Protein AF-A0A9W7GQI9-F1 (afdb_monomer_lite)

Structure (mmCIF, N/CA/C/O backbone):
data_AF-A0A9W7GQI9-F1
#
_entry.id   AF-A0A9W7GQI9-F1
#
loop_
_atom_site.group_PDB
_atom_site.id
_atom_site.type_symbol
_atom_site.label_atom_id
_atom_site.label_alt_id
_atom_site.label_comp_id
_atom_site.label_asym_id
_atom_site.label_entity_id
_atom_site.label_seq_id
_atom_site.pdbx_PDB_ins_code
_atom_site.Cartn_x
_atom_site.Cartn_y
_atom_site.Cartn_z
_atom_site.occupancy
_atom_site.B_iso_or_equiv
_atom_site.auth_seq_id
_atom_site.auth_comp_id
_atom_site.auth_asym_id
_atom_site.auth_atom_id
_atom_site.pdbx_PDB_model_num
ATOM 1 N N . MET A 1 1 ? -9.499 24.285 4.291 1.00 32.97 1 MET A N 1
ATOM 2 C CA . MET A 1 1 ? -10.142 22.958 4.365 1.00 32.97 1 MET A CA 1
ATOM 3 C C . MET A 1 1 ? -10.284 22.451 2.938 1.00 32.97 1 MET A C 1
ATOM 5 O O . MET A 1 1 ? -11.114 22.975 2.210 1.00 32.97 1 MET A O 1
ATOM 9 N N . VAL A 1 2 ? -9.396 21.559 2.490 1.00 33.16 2 VAL A N 1
ATOM 10 C CA . VAL A 1 2 ? -9.458 20.990 1.132 1.00 33.16 2 VAL A CA 1
ATOM 11 C C . VAL A 1 2 ? -10.423 19.816 1.202 1.00 33.16 2 VAL A C 1
ATOM 13 O O . VAL A 1 2 ? -10.063 18.738 1.660 1.00 33.16 2 VAL A O 1
ATOM 16 N N . ILE A 1 3 ? -11.686 20.061 0.867 1.00 40.34 3 ILE A N 1
ATOM 17 C CA . ILE A 1 3 ? -12.690 19.002 0.828 1.00 40.34 3 ILE A CA 1
ATOM 18 C C . ILE A 1 3 ? -12.499 18.256 -0.499 1.00 40.34 3 ILE A C 1
ATOM 20 O O . ILE A 1 3 ? -12.426 18.874 -1.560 1.00 40.34 3 ILE A O 1
ATOM 24 N N . ASN A 1 4 ? -12.340 16.935 -0.424 1.00 52.12 4 ASN A N 1
ATOM 25 C CA . ASN A 1 4 ? -12.075 16.059 -1.564 1.00 52.12 4 ASN A CA 1
ATOM 26 C C . ASN A 1 4 ? -13.201 16.202 -2.608 1.00 52.12 4 ASN A C 1
ATOM 28 O O . ASN A 1 4 ? -14.360 15.993 -2.274 1.00 52.12 4 ASN A O 1
ATOM 32 N N . VAL A 1 5 ? -12.878 16.552 -3.860 1.00 54.47 5 VAL A N 1
ATOM 33 C CA . VAL A 1 5 ? -13.860 16.757 -4.948 1.00 54.47 5 VAL A CA 1
ATOM 34 C C . VAL A 1 5 ? -14.688 15.491 -5.216 1.00 54.47 5 VAL A C 1
ATOM 36 O O . VAL A 1 5 ? -15.871 15.590 -5.533 1.00 54.47 5 VAL A O 1
ATOM 39 N N . CYS A 1 6 ? -14.106 14.303 -5.013 1.00 57.47 6 CYS A N 1
ATOM 40 C CA . CYS A 1 6 ? -14.807 13.021 -5.120 1.00 57.47 6 CYS A CA 1
ATOM 41 C C . CYS A 1 6 ? -15.795 12.835 -3.938 1.00 57.47 6 CYS A C 1
ATOM 43 O O . CYS A 1 6 ? -16.922 12.398 -4.154 1.00 57.47 6 CYS A O 1
ATOM 45 N N . VAL A 1 7 ? -15.441 13.276 -2.720 1.00 54.53 7 VAL A N 1
ATOM 46 C CA . VAL A 1 7 ? -16.321 13.242 -1.526 1.00 54.53 7 VAL A CA 1
ATOM 47 C C . VAL A 1 7 ? -17.398 14.333 -1.566 1.00 54.53 7 VAL A C 1
ATOM 49 O O . VAL A 1 7 ? -18.545 14.054 -1.239 1.00 54.53 7 VAL A O 1
ATOM 52 N N . LEU A 1 8 ? -17.068 15.553 -2.004 1.00 52.38 8 LEU A N 1
ATOM 53 C CA . LEU A 1 8 ? -18.034 16.640 -2.199 1.00 52.38 8 LEU A CA 1
ATOM 54 C C . LEU A 1 8 ? -19.098 16.243 -3.216 1.00 52.38 8 LEU A C 1
ATOM 56 O O . LEU A 1 8 ? -20.276 16.347 -2.917 1.00 52.38 8 LEU A O 1
ATOM 60 N N . ARG A 1 9 ? -18.702 15.692 -4.371 1.00 50.94 9 ARG A N 1
ATOM 61 C CA . ARG A 1 9 ? -19.662 15.222 -5.380 1.00 50.94 9 ARG A CA 1
ATOM 62 C C . ARG A 1 9 ? -20.510 14.045 -4.892 1.00 50.94 9 ARG A C 1
ATOM 64 O O . ARG A 1 9 ? -21.675 13.954 -5.262 1.00 50.94 9 ARG A O 1
ATOM 71 N N . GLN A 1 10 ? -19.959 13.156 -4.062 1.00 50.22 10 GLN A N 1
ATOM 72 C CA . GLN A 1 10 ? -20.734 12.075 -3.440 1.00 50.22 10 GLN A CA 1
ATOM 73 C C . GLN A 1 10 ? -21.753 12.603 -2.420 1.00 50.22 10 GLN A C 1
ATOM 75 O O . GLN A 1 10 ? -22.885 12.127 -2.403 1.00 50.22 10 GLN A O 1
ATOM 80 N N . LEU A 1 11 ? -21.383 13.603 -1.615 1.00 50.28 11 LEU A N 1
ATOM 81 C CA . LEU A 1 11 ? -22.290 14.256 -0.666 1.00 50.28 11 LEU A CA 1
ATOM 82 C C . LEU A 1 11 ? -23.352 15.108 -1.377 1.00 50.28 11 LEU A C 1
ATOM 84 O O . LEU A 1 11 ? -24.515 15.047 -0.994 1.00 50.28 11 LEU A O 1
ATOM 88 N N . ASP A 1 12 ? -22.991 15.832 -2.437 1.00 47.72 12 ASP A N 1
ATOM 89 C CA . ASP A 1 12 ? -23.928 16.627 -3.240 1.00 47.72 12 ASP A CA 1
ATOM 90 C C . ASP A 1 12 ? -24.952 15.733 -3.957 1.00 47.72 12 ASP A C 1
ATOM 92 O O . ASP A 1 12 ? -26.141 16.045 -3.972 1.00 47.72 12 ASP A O 1
ATOM 96 N N . ASN A 1 13 ? -24.524 14.579 -4.486 1.00 47.97 13 ASN A N 1
ATOM 97 C CA . ASN A 1 13 ? -25.434 13.589 -5.068 1.00 47.97 13 ASN A CA 1
ATOM 98 C C . ASN A 1 13 ? -26.362 12.965 -4.010 1.00 47.97 13 ASN A C 1
ATOM 100 O O . ASN A 1 13 ? -27.546 12.797 -4.277 1.00 47.97 13 ASN A O 1
ATOM 104 N N . ALA A 1 14 ? -25.856 12.662 -2.809 1.00 49.47 14 ALA A N 1
ATOM 105 C CA . ALA A 1 14 ? -26.662 12.099 -1.721 1.00 49.47 14 ALA A CA 1
ATOM 106 C C . ALA A 1 14 ? -27.672 13.106 -1.134 1.00 49.47 14 ALA A C 1
ATOM 108 O O . ALA A 1 14 ? -28.746 12.713 -0.688 1.00 49.47 14 ALA A O 1
ATOM 109 N N . LEU A 1 15 ? -27.352 14.405 -1.144 1.00 49.88 15 LEU A N 1
ATOM 110 C CA . LEU A 1 15 ? -28.247 15.476 -0.686 1.00 49.88 15 LEU A CA 1
ATOM 111 C C . LEU A 1 15 ? -29.278 15.895 -1.750 1.00 49.88 15 LEU A C 1
ATOM 113 O O . LEU A 1 15 ? -30.326 16.437 -1.402 1.00 49.88 15 LEU A O 1
ATOM 117 N N . ALA A 1 16 ? -29.014 15.634 -3.033 1.00 49.38 16 ALA A N 1
ATOM 118 C CA . ALA A 1 16 ? -29.940 15.915 -4.132 1.00 49.38 16 ALA A CA 1
ATOM 119 C C . ALA A 1 16 ? -31.057 14.860 -4.294 1.00 49.38 16 ALA A C 1
ATOM 121 O O . ALA A 1 16 ? -32.036 15.115 -4.996 1.00 49.38 16 ALA A O 1
ATOM 122 N N . GLU A 1 17 ? -30.950 13.696 -3.643 1.00 49.84 17 GLU A N 1
ATOM 123 C CA . GLU A 1 17 ? -31.936 12.606 -3.751 1.00 49.84 17 GLU A CA 1
ATOM 124 C C . GLU A 1 17 ? -33.221 12.816 -2.925 1.00 49.84 17 GLU A C 1
ATOM 126 O O . GLU A 1 17 ? -34.171 12.055 -3.092 1.00 49.84 17 GLU A O 1
ATOM 131 N N . ASP A 1 18 ? -33.318 13.875 -2.111 1.00 48.88 18 ASP A N 1
ATOM 132 C CA . ASP A 1 18 ? -34.503 14.129 -1.269 1.00 48.88 18 ASP A CA 1
ATOM 133 C C . ASP A 1 18 ? -35.517 15.118 -1.894 1.00 48.88 18 ASP A C 1
ATOM 135 O O . ASP A 1 18 ? -36.579 15.386 -1.334 1.00 48.88 18 ASP A O 1
ATOM 139 N N . THR A 1 19 ? -35.229 15.683 -3.078 1.00 54.50 19 THR A N 1
ATOM 140 C CA . THR A 1 19 ? -36.111 16.674 -3.737 1.00 54.50 19 THR A CA 1
ATOM 141 C C . THR A 1 19 ? -36.104 16.615 -5.275 1.00 54.50 19 THR A C 1
ATOM 143 O O . THR A 1 19 ? -35.900 17.633 -5.928 1.00 54.50 19 THR A O 1
ATOM 146 N N . ALA A 1 20 ? -36.393 15.470 -5.912 1.00 44.66 20 ALA A N 1
ATOM 147 C CA . ALA A 1 20 ? -36.801 15.487 -7.330 1.00 44.66 20 ALA A CA 1
ATOM 148 C C . ALA A 1 20 ? -37.555 14.237 -7.821 1.00 44.66 20 ALA A C 1
ATOM 150 O O . ALA A 1 20 ? -37.227 13.099 -7.506 1.00 44.66 20 ALA A O 1
ATOM 151 N N . GLN A 1 21 ? -38.558 14.506 -8.660 1.00 44.09 21 GLN A N 1
ATOM 152 C CA . GLN A 1 21 ? -39.372 13.588 -9.465 1.00 44.09 21 GLN A CA 1
ATOM 153 C C . GLN A 1 21 ? -38.558 12.659 -10.400 1.00 44.09 21 GLN A C 1
ATOM 155 O O . GLN A 1 21 ? -37.409 12.959 -10.726 1.00 44.09 21 GLN A O 1
ATOM 160 N N . PRO A 1 22 ? -39.150 11.542 -10.881 1.00 51.53 22 PRO A N 1
ATOM 161 C CA . PRO A 1 22 ? -38.437 10.531 -11.655 1.00 51.53 22 PRO A CA 1
ATOM 162 C C . PRO A 1 22 ? -38.140 11.008 -13.085 1.00 51.53 22 PRO A C 1
ATOM 164 O O . PRO A 1 22 ? -38.894 11.790 -13.655 1.00 51.53 22 PRO A O 1
ATOM 167 N N . ASN A 1 23 ? -37.100 10.420 -13.684 1.00 51.66 23 ASN A N 1
ATOM 168 C CA . ASN A 1 23 ? -36.684 10.526 -15.092 1.00 51.66 23 ASN A CA 1
ATOM 169 C C . ASN A 1 23 ? -35.774 11.694 -15.503 1.00 51.66 23 ASN A C 1
ATOM 171 O O . ASN A 1 23 ? -36.048 12.389 -16.471 1.00 51.66 23 ASN A O 1
ATOM 175 N N . THR A 1 24 ? -34.594 11.778 -14.889 1.00 49.97 24 THR A N 1
ATOM 176 C CA . THR A 1 24 ? -33.324 11.757 -15.649 1.00 49.97 24 THR A CA 1
ATOM 177 C C . THR A 1 24 ? -32.186 11.488 -14.674 1.00 49.97 24 THR A C 1
ATOM 179 O O . THR A 1 24 ? -31.794 12.378 -13.930 1.00 49.97 24 THR A O 1
ATOM 182 N N . GLN A 1 25 ? -31.672 10.254 -14.636 1.00 41.09 25 GLN A N 1
ATOM 183 C CA . GLN A 1 25 ? -30.504 9.934 -13.812 1.00 41.09 25 GLN A CA 1
ATOM 184 C C . GLN A 1 25 ? -29.298 10.766 -14.280 1.00 41.09 25 GLN A C 1
ATOM 186 O O . GLN A 1 25 ? -28.898 10.628 -15.444 1.00 41.09 25 GLN A O 1
ATOM 191 N N . PRO A 1 26 ? -28.672 11.582 -13.413 1.00 43.22 26 PRO A N 1
ATOM 192 C CA . PRO A 1 26 ? -27.368 12.140 -13.714 1.00 43.22 26 PRO A CA 1
ATOM 193 C C . PRO A 1 26 ? -26.364 10.983 -13.743 1.00 43.22 26 PRO A C 1
ATOM 195 O O . PRO A 1 26 ? -25.989 10.421 -12.718 1.00 43.22 26 PRO A O 1
ATOM 198 N N . LYS A 1 27 ? -25.929 10.592 -14.945 1.00 42.81 27 LYS A N 1
ATOM 199 C CA . LYS A 1 27 ? -24.767 9.717 -15.134 1.00 42.81 27 LYS A CA 1
ATOM 200 C C . LYS A 1 27 ? -23.512 10.485 -14.713 1.00 42.81 27 LYS A C 1
ATOM 202 O O . LYS A 1 27 ? -22.769 10.976 -15.558 1.00 42.81 27 LYS A O 1
ATOM 207 N N . THR A 1 28 ? -23.232 10.563 -13.418 1.00 45.97 28 THR A N 1
ATOM 208 C CA . THR A 1 28 ? -21.868 10.817 -12.949 1.00 45.97 28 THR A CA 1
ATOM 209 C C . THR A 1 28 ? -21.081 9.526 -13.152 1.00 45.97 28 THR A C 1
ATOM 211 O O . THR A 1 28 ? -20.889 8.738 -12.227 1.00 45.97 28 THR A O 1
ATOM 214 N N . SER A 1 29 ? -20.694 9.240 -14.399 1.00 54.22 29 SER A N 1
ATOM 215 C CA . SER A 1 29 ? -19.781 8.138 -14.685 1.00 54.22 29 SER A CA 1
ATOM 216 C C . SER A 1 29 ? -18.425 8.509 -14.097 1.00 54.22 29 SER A C 1
ATOM 218 O O . SER A 1 29 ? -17.623 9.166 -14.760 1.00 54.22 29 SER A O 1
ATOM 220 N N . HIS A 1 30 ? -18.180 8.140 -12.840 1.00 63.06 30 HIS A N 1
ATOM 221 C CA . HIS A 1 30 ? -16.825 8.142 -12.305 1.00 63.06 30 HIS A CA 1
ATOM 222 C C . HIS A 1 30 ? -15.962 7.360 -13.296 1.00 63.06 30 HIS A C 1
ATOM 224 O O . HIS A 1 30 ? -16.286 6.212 -13.621 1.00 63.06 30 HIS A O 1
ATOM 230 N N . SER A 1 31 ? -14.941 8.010 -13.858 1.00 73.62 31 SER A N 1
ATOM 231 C CA . SER A 1 31 ? -14.080 7.364 -14.840 1.00 73.62 31 SER A CA 1
ATOM 232 C C . SER A 1 31 ? -13.476 6.109 -14.211 1.00 73.62 31 SER A C 1
ATOM 234 O O . SER A 1 31 ? -13.066 6.094 -13.049 1.00 73.62 31 SER A O 1
ATOM 236 N N . SER A 1 32 ? -13.481 5.013 -14.965 1.00 91.31 32 SER A N 1
ATOM 237 C CA . SER A 1 32 ? -12.763 3.803 -14.576 1.00 91.31 32 SER A CA 1
ATOM 238 C C . SER A 1 32 ? -11.270 4.123 -14.464 1.00 91.31 32 SER A C 1
ATOM 240 O O . SER A 1 32 ? -10.723 4.717 -15.389 1.00 91.31 32 SER A O 1
ATOM 242 N N . PHE A 1 33 ? -10.606 3.711 -13.389 1.00 95.81 33 PHE A N 1
ATOM 243 C CA . PHE A 1 33 ? -9.145 3.744 -13.313 1.00 95.81 33 PHE A CA 1
ATOM 244 C C . PHE A 1 33 ? -8.544 2.554 -14.075 1.00 95.81 33 PHE A C 1
ATOM 246 O O . PHE A 1 33 ? -9.108 1.460 -14.019 1.00 95.81 33 PHE A O 1
ATOM 253 N N . HIS A 1 34 ? -7.423 2.760 -14.770 1.00 96.38 34 HIS A N 1
ATOM 254 C CA . HIS A 1 34 ? -6.671 1.695 -15.433 1.00 96.38 34 HIS A CA 1
ATOM 255 C C . HIS A 1 34 ? -5.178 2.036 -15.562 1.00 96.38 34 HIS A C 1
ATOM 257 O O . HIS A 1 34 ? -4.820 3.145 -15.955 1.00 96.38 34 HIS A O 1
ATOM 263 N N . SER A 1 35 ? -4.312 1.059 -15.310 1.00 94.69 35 SER A N 1
ATOM 264 C CA . SER A 1 35 ? -2.889 1.080 -15.631 1.00 94.69 35 SER A CA 1
ATOM 265 C C . SER A 1 35 ? -2.599 0.101 -16.767 1.00 94.69 35 SER A C 1
ATOM 267 O O . SER A 1 35 ? -2.874 -1.093 -16.665 1.00 94.69 35 SER A O 1
ATOM 269 N N . SER A 1 36 ? -1.927 0.558 -17.823 1.00 93.00 36 SER A N 1
ATOM 270 C CA . SER A 1 36 ? -1.395 -0.342 -18.862 1.00 93.00 36 SER A CA 1
ATOM 271 C C . SER A 1 36 ? -0.319 -1.305 -18.339 1.00 93.00 36 SER A C 1
ATOM 273 O O . SER A 1 36 ? -0.032 -2.317 -18.977 1.00 93.00 36 SER A O 1
ATOM 275 N N . GLY A 1 37 ? 0.242 -1.049 -17.150 1.00 87.19 37 GLY A N 1
ATOM 276 C CA . GLY A 1 37 ? 1.109 -1.992 -16.443 1.00 87.19 37 GLY A CA 1
ATOM 277 C C . GLY A 1 37 ? 0.356 -3.215 -15.909 1.00 87.19 37 GLY A C 1
ATOM 278 O O . GLY A 1 37 ? 0.957 -4.267 -15.704 1.00 87.19 37 GLY A O 1
ATOM 279 N N . TYR A 1 38 ? -0.967 -3.127 -15.730 1.00 86.44 38 TYR A N 1
ATOM 280 C CA . TYR A 1 38 ? -1.798 -4.204 -15.183 1.00 86.44 38 TYR A CA 1
ATOM 281 C C . TYR A 1 38 ? -1.756 -5.478 -16.027 1.00 86.44 38 TYR A C 1
ATOM 283 O O . TYR A 1 38 ? -1.825 -6.576 -15.478 1.00 86.44 38 TYR A O 1
ATOM 291 N N . THR A 1 39 ? -1.619 -5.344 -17.349 1.00 81.69 39 THR A N 1
ATOM 292 C CA . THR A 1 39 ? -1.514 -6.469 -18.291 1.00 81.69 39 THR A CA 1
ATOM 293 C C . THR A 1 39 ? -0.093 -7.006 -18.444 1.00 81.69 39 THR A C 1
ATOM 295 O O . THR A 1 39 ? 0.090 -8.063 -19.038 1.00 81.69 39 THR A O 1
ATOM 298 N N . LEU A 1 40 ? 0.912 -6.296 -17.925 1.00 75.50 40 LEU A N 1
ATOM 299 C CA . LEU A 1 40 ? 2.336 -6.627 -18.064 1.00 75.50 40 LEU A CA 1
ATOM 300 C C . LEU A 1 40 ? 2.881 -7.416 -16.869 1.00 75.50 40 LEU A C 1
ATOM 302 O O . LEU A 1 40 ? 4.085 -7.442 -16.636 1.00 75.50 40 LEU A O 1
ATOM 306 N N . ARG A 1 41 ? 2.004 -8.042 -16.081 1.00 67.50 41 ARG A N 1
ATOM 307 C CA . ARG A 1 41 ? 2.426 -8.845 -14.933 1.00 67.50 41 ARG A CA 1
ATOM 308 C C . ARG A 1 41 ? 3.224 -10.039 -15.407 1.00 67.50 41 ARG A C 1
ATOM 310 O O . ARG A 1 41 ? 2.710 -10.904 -16.116 1.00 67.50 41 ARG A O 1
ATOM 317 N N . GLU A 1 42 ? 4.464 -10.103 -14.961 1.00 64.75 42 GLU A N 1
ATOM 318 C CA . GLU A 1 42 ? 5.293 -11.271 -15.172 1.00 64.75 42 GLU A CA 1
ATOM 319 C C . GLU A 1 42 ? 5.018 -12.298 -14.067 1.00 64.75 42 GLU A C 1
ATOM 321 O O . GLU A 1 42 ? 5.064 -11.993 -12.873 1.00 64.75 42 GLU A O 1
ATOM 326 N N . ASN A 1 43 ? 4.747 -13.538 -14.474 1.00 57.28 43 ASN A N 1
ATOM 327 C CA . ASN A 1 43 ? 4.677 -14.700 -13.579 1.00 57.28 43 ASN A CA 1
ATOM 328 C C . ASN A 1 43 ? 6.055 -15.374 -13.439 1.00 57.28 43 ASN A C 1
ATOM 330 O O . ASN A 1 43 ? 6.145 -16.587 -13.254 1.00 57.28 43 ASN A O 1
ATOM 334 N N . THR A 1 44 ? 7.141 -14.622 -13.626 1.00 50.56 44 THR A N 1
ATOM 335 C CA . THR A 1 44 ? 8.501 -15.149 -13.538 1.00 50.56 44 THR A CA 1
ATOM 336 C C . THR A 1 44 ? 8.959 -15.152 -12.082 1.00 50.56 44 THR A C 1
ATOM 338 O O . THR A 1 44 ? 8.768 -14.192 -11.332 1.00 50.56 44 THR A O 1
ATOM 341 N N . ASN A 1 45 ? 9.571 -16.264 -11.670 1.00 42.00 45 ASN A N 1
ATOM 342 C CA . ASN A 1 45 ? 10.178 -16.404 -10.354 1.00 42.00 45 ASN A CA 1
ATOM 343 C C . ASN A 1 45 ? 11.388 -15.465 -10.277 1.00 42.00 45 ASN A C 1
ATOM 345 O O . ASN A 1 45 ? 12.496 -15.839 -10.653 1.00 42.00 45 ASN A O 1
ATOM 349 N N . SER A 1 46 ? 11.163 -14.268 -9.744 1.00 43.09 46 SER A N 1
ATOM 350 C CA . SER A 1 46 ? 12.155 -13.292 -9.285 1.00 43.09 46 SER A CA 1
ATOM 351 C C . SER A 1 46 ? 12.903 -12.442 -10.324 1.00 43.09 46 SER A C 1
ATOM 353 O O . SER A 1 46 ? 13.615 -12.926 -11.193 1.00 43.09 46 SER A O 1
ATOM 355 N N . PHE A 1 47 ? 12.744 -11.131 -10.108 1.00 48.38 47 PHE A N 1
ATOM 356 C CA . PHE A 1 47 ? 13.427 -9.965 -10.662 1.00 48.38 47 PHE A CA 1
ATOM 357 C C . PHE A 1 47 ? 13.550 -9.802 -12.179 1.00 48.38 47 PHE A C 1
ATOM 359 O O . PHE A 1 47 ? 14.542 -10.177 -12.790 1.00 48.38 47 PHE A O 1
ATOM 366 N N . THR A 1 48 ? 12.711 -8.907 -12.701 1.00 42.72 48 THR A N 1
ATOM 367 C CA . THR A 1 48 ? 13.245 -7.600 -13.110 1.00 42.72 48 THR A CA 1
ATOM 368 C C . THR A 1 48 ? 12.371 -6.497 -12.508 1.00 42.72 48 THR A C 1
ATOM 370 O O . THR A 1 48 ? 11.486 -5.964 -13.167 1.00 42.72 48 THR A O 1
ATOM 373 N N . ALA A 1 49 ? 12.631 -6.104 -11.254 1.00 44.72 49 ALA A N 1
ATOM 374 C CA . ALA A 1 49 ? 12.229 -4.775 -10.788 1.00 44.72 49 ALA A CA 1
ATOM 375 C C . ALA A 1 49 ? 13.134 -3.771 -11.514 1.00 44.72 49 ALA A C 1
ATOM 377 O O . ALA A 1 49 ? 14.072 -3.217 -10.941 1.00 44.72 49 ALA A O 1
ATOM 378 N N . SER A 1 50 ? 12.951 -3.652 -12.832 1.00 41.91 50 SER A N 1
ATOM 379 C CA . SER A 1 50 ? 13.697 -2.691 -13.617 1.00 41.91 50 SER A CA 1
ATOM 380 C C . SER A 1 50 ? 13.302 -1.329 -13.071 1.00 41.91 50 SER A C 1
ATOM 382 O O . SER A 1 50 ? 12.115 -1.046 -12.875 1.00 41.91 50 SER A O 1
ATOM 384 N N . ARG A 1 51 ? 14.309 -0.492 -12.829 1.00 48.47 51 ARG A N 1
ATOM 385 C CA . ARG A 1 51 ? 14.157 0.934 -12.520 1.00 48.47 51 ARG A CA 1
ATOM 386 C C . ARG A 1 51 ? 13.125 1.625 -13.427 1.00 48.47 51 ARG A C 1
ATOM 388 O O . ARG A 1 51 ? 12.548 2.632 -13.038 1.00 48.47 51 ARG A O 1
ATOM 395 N N . ASP A 1 52 ? 12.911 1.079 -14.623 1.00 49.62 52 ASP A N 1
ATOM 396 C CA . ASP A 1 52 ? 12.146 1.687 -15.698 1.00 49.62 52 ASP A CA 1
ATOM 397 C C . ASP A 1 52 ? 10.674 1.211 -15.750 1.00 49.62 52 ASP A C 1
ATOM 399 O O . ASP A 1 52 ? 9.895 1.756 -16.535 1.00 49.62 52 ASP A O 1
ATOM 403 N N . THR A 1 53 ? 10.267 0.226 -14.929 1.00 56.06 53 THR A N 1
ATOM 404 C CA . THR A 1 53 ? 8.870 -0.254 -14.886 1.00 56.06 53 THR A CA 1
ATOM 405 C C . THR A 1 53 ? 8.219 -0.258 -13.502 1.00 56.06 53 THR A C 1
ATOM 407 O O . THR A 1 53 ? 7.025 0.007 -13.446 1.00 56.06 53 THR A O 1
ATOM 410 N N . ASN A 1 54 ? 8.943 -0.508 -12.397 1.00 67.00 54 ASN A N 1
ATOM 411 C CA . ASN A 1 54 ? 8.354 -0.655 -11.046 1.00 67.00 54 ASN A CA 1
ATOM 412 C C . ASN A 1 54 ? 7.074 -1.535 -11.032 1.00 67.00 54 ASN A C 1
ATOM 414 O O . ASN A 1 54 ? 6.061 -1.182 -10.426 1.00 67.00 54 ASN A O 1
ATOM 418 N N . ILE A 1 55 ? 7.104 -2.667 -11.744 1.00 70.62 55 ILE A N 1
ATOM 419 C CA . ILE A 1 55 ? 6.042 -3.686 -11.739 1.00 70.62 55 ILE A CA 1
ATOM 420 C C . ILE A 1 55 ? 6.549 -4.882 -10.928 1.00 70.62 55 ILE A C 1
ATOM 422 O O . ILE A 1 55 ? 7.632 -5.402 -11.200 1.00 70.62 55 ILE A O 1
ATOM 426 N N . SER A 1 56 ? 5.780 -5.303 -9.926 1.00 71.75 56 SER A N 1
ATOM 427 C CA . SER A 1 56 ? 6.088 -6.465 -9.088 1.00 71.75 56 SER A CA 1
ATOM 428 C C . SER A 1 56 ? 5.686 -7.777 -9.781 1.00 71.75 56 SER A C 1
ATOM 430 O O . SER A 1 56 ? 4.851 -7.766 -10.688 1.00 71.75 56 SER A O 1
ATOM 432 N N . PRO A 1 57 ? 6.232 -8.932 -9.359 1.00 71.00 57 PRO A N 1
ATOM 433 C CA . PRO A 1 57 ? 5.755 -10.236 -9.819 1.00 71.00 57 PRO A CA 1
ATOM 434 C C . PRO A 1 57 ? 4.267 -10.452 -9.504 1.00 71.00 57 PRO A C 1
ATOM 436 O O . PRO A 1 57 ? 3.750 -9.893 -8.536 1.00 71.00 57 PRO A O 1
ATOM 439 N N . GLY A 1 58 ? 3.588 -11.314 -10.270 1.00 75.31 58 GLY A N 1
ATOM 440 C CA . GLY A 1 58 ? 2.167 -11.644 -10.062 1.00 75.31 58 GLY A CA 1
ATOM 441 C C . GLY A 1 58 ? 1.806 -12.013 -8.613 1.00 75.31 58 GLY A C 1
ATOM 442 O O . GLY A 1 58 ? 0.809 -11.523 -8.086 1.00 75.31 58 GLY A O 1
ATOM 443 N N . GLU A 1 59 ? 2.676 -12.773 -7.941 1.00 75.62 59 GLU A N 1
ATOM 444 C CA . GLU A 1 59 ? 2.506 -13.218 -6.549 1.00 75.62 59 GLU A CA 1
ATOM 445 C C . GLU A 1 59 ? 2.310 -12.056 -5.562 1.00 75.62 59 GLU A C 1
ATOM 447 O O . GLU A 1 59 ? 1.515 -12.158 -4.629 1.00 75.62 59 GLU A O 1
ATOM 452 N N . ALA A 1 60 ? 2.988 -10.925 -5.783 1.00 78.56 60 ALA A N 1
ATOM 453 C CA . ALA A 1 60 ? 2.827 -9.737 -4.948 1.00 78.56 60 ALA A CA 1
ATOM 454 C C . ALA A 1 60 ? 1.400 -9.195 -4.992 1.00 78.56 60 ALA A C 1
ATOM 456 O O . ALA A 1 60 ? 0.832 -8.781 -3.979 1.00 78.56 60 ALA A O 1
ATOM 457 N N . TYR A 1 61 ? 0.797 -9.243 -6.173 1.00 83.94 61 TYR A N 1
ATOM 458 C CA . TYR A 1 61 ? -0.555 -8.771 -6.383 1.00 83.94 61 TYR A CA 1
ATOM 459 C C . TYR A 1 61 ? -1.619 -9.760 -5.892 1.00 83.94 61 TYR A C 1
ATOM 461 O O . TYR A 1 61 ? -2.684 -9.333 -5.437 1.00 83.94 61 TYR A O 1
ATOM 469 N N . ASP A 1 62 ? -1.326 -11.062 -5.906 1.00 85.56 62 ASP A N 1
ATOM 470 C CA . ASP A 1 62 ? -2.197 -12.078 -5.306 1.00 85.56 62 ASP A CA 1
ATOM 471 C C . ASP A 1 62 ? -2.354 -11.853 -3.797 1.00 85.56 62 ASP A C 1
ATOM 473 O O . ASP A 1 62 ? -3.460 -11.966 -3.261 1.00 85.56 62 ASP A O 1
ATOM 477 N N . VAL A 1 63 ? -1.274 -11.443 -3.121 1.00 87.50 63 VAL A N 1
ATOM 478 C CA . VAL A 1 63 ? -1.314 -11.078 -1.698 1.00 87.50 63 VAL A CA 1
ATOM 479 C C . VAL A 1 63 ? -2.131 -9.807 -1.459 1.00 87.50 63 VAL A C 1
ATOM 481 O O . VAL A 1 63 ? -2.894 -9.740 -0.496 1.00 87.50 63 VAL A O 1
ATOM 484 N N . ILE A 1 64 ? -2.045 -8.807 -2.340 1.00 89.56 64 ILE A N 1
ATOM 485 C CA . ILE A 1 64 ? -2.894 -7.606 -2.239 1.00 89.56 64 ILE A CA 1
ATOM 486 C C . ILE A 1 64 ? -4.371 -7.988 -2.362 1.00 89.56 64 ILE A C 1
ATOM 488 O O . ILE A 1 64 ? -5.207 -7.449 -1.638 1.00 89.56 64 ILE A O 1
ATOM 492 N N . ASN A 1 65 ? -4.697 -8.984 -3.193 1.00 91.31 65 ASN A N 1
ATOM 493 C CA . ASN A 1 65 ? -6.058 -9.491 -3.369 1.00 91.31 65 ASN A CA 1
ATOM 494 C C . ASN A 1 65 ? -6.634 -10.276 -2.169 1.00 91.31 65 ASN A C 1
ATOM 496 O O . ASN A 1 65 ? -7.705 -10.883 -2.275 1.00 91.31 65 ASN A O 1
ATOM 500 N N . HIS A 1 66 ? -5.962 -10.255 -1.017 1.00 94.31 66 HIS A N 1
ATOM 501 C CA . HIS A 1 66 ? -6.365 -10.991 0.172 1.00 94.31 66 HIS A CA 1
ATOM 502 C C . HIS A 1 66 ? -7.769 -10.586 0.686 1.00 94.31 66 HIS A C 1
ATOM 504 O O . HIS A 1 66 ? -8.089 -9.393 0.763 1.00 94.31 66 HIS A O 1
ATOM 510 N N . PRO A 1 67 ? -8.616 -11.543 1.129 1.00 96.06 67 PRO A N 1
ATOM 511 C CA . PRO A 1 67 ? -9.991 -11.260 1.559 1.00 96.06 67 PRO A CA 1
ATOM 512 C C . PRO A 1 67 ? -10.120 -10.208 2.665 1.00 96.06 67 PRO A C 1
ATOM 514 O O . PRO A 1 67 ? -11.074 -9.435 2.672 1.00 96.06 67 PRO A O 1
ATOM 517 N N . GLN A 1 68 ? -9.155 -10.141 3.588 1.00 95.88 68 GLN A N 1
ATOM 518 C CA . GLN A 1 68 ? -9.177 -9.140 4.660 1.00 95.88 68 GLN A CA 1
ATOM 519 C C . GLN A 1 68 ? -8.921 -7.707 4.158 1.00 95.88 68 GLN A C 1
ATOM 521 O O . GLN A 1 68 ? -9.450 -6.770 4.746 1.00 95.88 68 GLN A O 1
ATOM 526 N N . ILE A 1 69 ? -8.170 -7.522 3.065 1.00 95.88 69 ILE A N 1
ATOM 527 C CA . ILE A 1 69 ? -8.001 -6.207 2.421 1.00 95.88 69 ILE A CA 1
ATOM 528 C C . ILE A 1 69 ? -9.307 -5.798 1.739 1.00 95.88 69 ILE A C 1
ATOM 530 O O . ILE A 1 69 ? -9.788 -4.681 1.913 1.00 95.88 69 ILE A O 1
ATOM 534 N N . ARG A 1 70 ? -9.946 -6.736 1.033 1.00 95.56 70 ARG A N 1
ATOM 535 C CA . ARG A 1 70 ? -11.259 -6.511 0.413 1.00 95.56 70 ARG A CA 1
ATOM 536 C C . ARG A 1 70 ? -12.339 -6.163 1.442 1.00 95.56 70 ARG A C 1
ATOM 538 O O . ARG A 1 70 ? -13.166 -5.297 1.178 1.00 95.56 70 ARG A O 1
ATOM 545 N N . ALA A 1 71 ? -12.319 -6.796 2.615 1.00 94.19 71 ALA A N 1
ATOM 546 C CA . ALA A 1 71 ? -13.252 -6.485 3.697 1.00 94.19 71 ALA A CA 1
ATOM 547 C C . ALA A 1 71 ? -13.131 -5.027 4.176 1.00 94.19 71 ALA A C 1
ATOM 549 O O . ALA A 1 71 ? -14.135 -4.415 4.529 1.00 94.19 71 ALA A O 1
ATOM 550 N N . ALA A 1 72 ? -11.932 -4.440 4.137 1.00 94.00 72 ALA A N 1
ATOM 551 C CA . ALA A 1 72 ? -11.718 -3.038 4.491 1.00 94.00 72 ALA A CA 1
ATOM 552 C C . ALA A 1 72 ? -12.327 -2.053 3.473 1.00 94.00 72 ALA A C 1
ATOM 554 O O . ALA A 1 72 ? -12.670 -0.932 3.845 1.00 94.00 72 ALA A O 1
ATOM 555 N N . ALA A 1 73 ? -12.530 -2.482 2.220 1.00 93.25 73 ALA A N 1
ATOM 556 C CA . ALA A 1 73 ? -13.244 -1.708 1.199 1.00 93.25 73 ALA A CA 1
ATOM 557 C C . ALA A 1 73 ? -14.766 -1.657 1.432 1.00 93.25 73 ALA A C 1
ATOM 559 O O . ALA A 1 73 ? -15.468 -0.911 0.758 1.00 93.25 73 ALA A O 1
ATOM 560 N N . SER A 1 74 ? -15.288 -2.457 2.365 1.00 90.69 74 SER A N 1
ATOM 561 C CA . SER A 1 74 ? -16.698 -2.466 2.764 1.00 90.69 74 SER A CA 1
ATOM 562 C C . SER A 1 74 ? -16.823 -1.859 4.165 1.00 90.69 74 SER A C 1
ATOM 564 O O . SER A 1 74 ? -16.858 -2.603 5.149 1.00 90.69 74 SER A O 1
ATOM 566 N N . PRO A 1 75 ? -16.820 -0.517 4.295 1.00 79.06 75 PRO A N 1
ATOM 567 C CA . PRO A 1 75 ? -16.899 0.122 5.599 1.00 79.06 75 PRO A CA 1
ATOM 568 C C . PRO A 1 75 ? -18.238 -0.209 6.285 1.00 79.06 75 PRO A C 1
ATOM 570 O O . PRO A 1 75 ? -19.206 -0.587 5.618 1.00 79.06 75 PRO A O 1
ATOM 573 N N . PRO A 1 76 ? -18.318 -0.085 7.623 1.00 83.19 76 PRO A N 1
ATOM 574 C CA . PRO A 1 76 ? -19.559 -0.341 8.346 1.00 83.19 76 PRO A CA 1
ATOM 575 C C . PRO A 1 76 ? -20.698 0.550 7.815 1.00 83.19 76 PRO A C 1
ATOM 577 O O . PRO A 1 76 ? -20.427 1.683 7.416 1.00 83.19 76 PRO A O 1
ATOM 580 N N . PRO A 1 77 ? -21.971 0.106 7.874 1.00 82.75 77 PRO A N 1
ATOM 581 C CA . PRO A 1 77 ? -23.115 0.868 7.352 1.00 82.75 77 PRO A CA 1
ATOM 582 C C . PRO A 1 77 ? -23.261 2.284 7.927 1.00 82.75 77 PRO A C 1
ATOM 584 O O . PRO A 1 77 ? -23.888 3.142 7.320 1.00 82.75 77 PRO A O 1
ATOM 587 N N . SER A 1 78 ? -22.689 2.533 9.107 1.00 82.56 78 SER A N 1
ATOM 588 C CA . SER A 1 78 ? -22.665 3.842 9.760 1.00 82.56 78 SER A CA 1
ATOM 589 C C . SER A 1 78 ? -21.625 4.812 9.185 1.00 82.56 78 SER A C 1
ATOM 591 O O . SER A 1 78 ? -21.596 5.973 9.585 1.00 82.56 78 SER A O 1
ATOM 593 N N . SER A 1 79 ? -20.725 4.352 8.313 1.00 83.88 79 SER A N 1
ATOM 594 C CA . SER A 1 79 ? -19.717 5.195 7.673 1.00 83.88 79 SER A CA 1
ATOM 595 C C . SER A 1 79 ? -20.311 5.886 6.455 1.00 83.88 79 SER A C 1
ATOM 597 O O . SER A 1 79 ? -20.669 5.237 5.478 1.00 83.88 79 SER A O 1
ATOM 599 N N . THR A 1 80 ? -20.347 7.213 6.486 1.00 82.38 80 THR A N 1
ATOM 600 C CA . THR A 1 80 ? -20.700 8.044 5.325 1.00 82.38 80 THR A CA 1
ATOM 601 C C . THR A 1 80 ? -19.503 8.332 4.422 1.00 82.38 80 THR A C 1
ATOM 603 O O . THR A 1 80 ? -19.667 8.858 3.325 1.00 82.38 80 THR A O 1
ATOM 606 N N . LEU A 1 81 ? -18.289 8.009 4.879 1.00 84.75 81 LEU A N 1
ATOM 607 C CA . LEU A 1 81 ? -17.065 8.230 4.120 1.00 84.75 81 LEU A CA 1
ATOM 608 C C . LEU A 1 81 ? -16.768 7.031 3.216 1.00 84.75 81 LEU A C 1
ATOM 610 O O . LEU A 1 81 ? -16.874 5.888 3.684 1.00 84.75 81 LEU A O 1
ATOM 614 N N . PRO A 1 82 ? -16.330 7.271 1.965 1.00 89.69 82 PRO A N 1
ATOM 615 C CA . PRO A 1 82 ? -15.867 6.197 1.107 1.00 89.69 82 PRO A CA 1
ATOM 616 C C . PRO A 1 82 ? -14.647 5.491 1.726 1.00 89.69 82 PRO A C 1
ATOM 618 O O . PRO A 1 82 ? -13.890 6.089 2.511 1.00 89.69 82 PRO A O 1
ATOM 621 N N . PRO A 1 83 ? -14.440 4.209 1.382 1.00 93.94 83 PRO A N 1
ATOM 622 C CA . PRO A 1 83 ? -13.242 3.491 1.777 1.00 93.94 83 PRO A CA 1
ATOM 623 C C . PRO A 1 83 ? -12.009 4.164 1.160 1.00 93.94 83 PRO A C 1
ATOM 625 O O . PRO A 1 83 ? -11.938 4.374 -0.059 1.00 93.94 83 PRO A O 1
ATOM 628 N N . ARG A 1 84 ? -11.039 4.493 2.014 1.00 96.38 84 ARG A N 1
ATOM 629 C CA . ARG A 1 84 ? -9.805 5.198 1.675 1.00 96.38 84 ARG A CA 1
ATOM 630 C C . ARG A 1 84 ? -8.604 4.265 1.772 1.00 96.38 84 ARG A C 1
ATOM 632 O O . ARG A 1 84 ? -8.448 3.564 2.772 1.00 96.38 84 ARG A O 1
ATOM 639 N N . ALA A 1 85 ? -7.737 4.296 0.767 1.00 97.94 85 ALA A N 1
ATOM 640 C CA . ALA A 1 85 ? -6.513 3.504 0.728 1.00 97.94 85 ALA A CA 1
ATOM 641 C C . ALA A 1 85 ? -5.268 4.381 0.544 1.00 97.94 85 ALA A C 1
ATOM 643 O O . ALA A 1 85 ? -5.320 5.415 -0.122 1.00 97.94 85 ALA A O 1
ATOM 644 N N . LEU A 1 86 ? -4.158 3.939 1.127 1.00 98.19 86 LEU A N 1
ATOM 645 C CA . LEU A 1 86 ? -2.817 4.448 0.866 1.00 98.19 86 LEU A CA 1
ATOM 646 C C . LEU A 1 86 ? -2.003 3.346 0.182 1.00 98.19 86 LEU A C 1
ATOM 648 O O . LEU A 1 86 ? -1.795 2.282 0.764 1.00 98.19 86 LEU A O 1
ATOM 652 N N . ASP A 1 87 ? -1.556 3.604 -1.039 1.00 97.94 87 ASP A N 1
ATOM 653 C CA . ASP A 1 87 ? -0.736 2.707 -1.849 1.00 97.94 87 ASP A CA 1
ATOM 654 C C . ASP A 1 87 ? 0.704 3.234 -1.894 1.00 97.94 87 ASP A C 1
ATOM 656 O O . ASP A 1 87 ? 1.005 4.209 -2.582 1.00 97.94 87 ASP A O 1
ATOM 660 N N . VAL A 1 88 ? 1.583 2.629 -1.099 1.00 95.81 88 VAL A N 1
ATOM 661 C CA . VAL A 1 88 ? 2.966 3.062 -0.882 1.00 95.81 88 VAL A CA 1
ATOM 662 C C . VAL A 1 88 ? 3.900 2.290 -1.810 1.00 95.81 88 VAL A C 1
ATOM 664 O O . VAL A 1 88 ? 3.922 1.058 -1.800 1.00 95.81 88 VAL A O 1
ATOM 667 N N . GLY A 1 89 ? 4.678 3.007 -2.619 1.00 92.88 89 GLY A N 1
ATOM 668 C CA . GLY A 1 89 ? 5.447 2.426 -3.723 1.00 92.88 89 GLY A CA 1
ATOM 669 C C . GLY A 1 89 ? 4.559 2.046 -4.906 1.00 92.88 89 GLY A C 1
ATOM 670 O O . GLY A 1 89 ? 4.662 0.937 -5.418 1.00 92.88 89 GLY A O 1
ATOM 671 N N . CYS A 1 90 ? 3.625 2.917 -5.292 1.00 93.50 90 CYS A N 1
ATOM 672 C CA . CYS A 1 90 ? 2.599 2.587 -6.281 1.00 93.50 90 CYS A CA 1
ATOM 673 C C . CYS A 1 90 ? 3.153 2.288 -7.688 1.00 93.50 90 CYS A C 1
ATOM 675 O O . CYS A 1 90 ? 2.457 1.661 -8.492 1.00 93.50 90 CYS A O 1
ATOM 677 N N . GLY A 1 91 ? 4.392 2.693 -7.998 1.00 91.25 91 GLY A N 1
ATOM 678 C CA . GLY A 1 91 ? 5.092 2.351 -9.232 1.00 91.25 91 GLY A CA 1
ATOM 679 C C . GLY A 1 91 ? 4.273 2.643 -10.487 1.00 91.25 91 GLY A C 1
ATOM 680 O O . GLY A 1 91 ? 3.818 3.762 -10.715 1.00 91.25 91 GLY A O 1
ATOM 681 N N . ALA A 1 92 ? 4.069 1.618 -11.316 1.00 91.62 92 ALA A N 1
ATOM 682 C CA . ALA A 1 92 ? 3.256 1.704 -12.531 1.00 91.62 92 ALA A CA 1
ATOM 683 C C . ALA A 1 92 ? 1.734 1.807 -12.282 1.00 91.62 92 ALA A C 1
ATOM 685 O O . ALA A 1 92 ? 0.961 1.807 -13.237 1.00 91.62 92 ALA A O 1
ATOM 686 N N . GLY A 1 93 ? 1.268 1.853 -11.032 1.00 94.00 93 GLY A N 1
ATOM 687 C CA . GLY A 1 93 ? -0.152 1.929 -10.673 1.00 94.00 93 GLY A CA 1
ATOM 688 C C . GLY A 1 93 ? -0.893 0.586 -10.701 1.00 94.00 93 GLY A C 1
ATOM 689 O O . GLY A 1 93 ? -2.122 0.561 -10.729 1.00 94.00 93 GLY A O 1
ATOM 690 N N . VAL A 1 94 ? -0.177 -0.544 -10.712 1.00 93.19 94 VAL A N 1
ATOM 691 C CA . VAL A 1 94 ? -0.803 -1.880 -10.782 1.00 93.19 94 VAL A CA 1
ATOM 692 C C . VAL A 1 94 ? -1.495 -2.238 -9.466 1.00 93.19 94 VAL A C 1
ATOM 694 O O . VAL A 1 94 ? -2.654 -2.650 -9.480 1.00 93.19 94 VAL A O 1
ATOM 697 N N . SER A 1 95 ? -0.824 -2.038 -8.327 1.00 94.19 95 SER A N 1
ATOM 698 C CA . SER A 1 95 ? -1.409 -2.192 -6.984 1.00 94.19 95 SER A CA 1
ATOM 699 C C . SER A 1 95 ? -2.581 -1.231 -6.776 1.00 94.19 95 SER A C 1
ATOM 701 O O . SER A 1 95 ? -3.635 -1.630 -6.275 1.00 94.19 95 SER A O 1
ATOM 703 N N . THR A 1 96 ? -2.445 0.001 -7.267 1.00 97.25 96 THR A N 1
ATOM 704 C CA . THR A 1 96 ? -3.506 1.011 -7.265 1.00 97.25 96 THR A CA 1
ATOM 705 C C . THR A 1 96 ? -4.760 0.512 -7.988 1.00 97.25 96 THR A C 1
ATOM 707 O O . THR A 1 96 ? -5.873 0.682 -7.488 1.00 97.25 96 THR A O 1
ATOM 710 N N . GLU A 1 97 ? -4.611 -0.172 -9.129 1.00 96.50 97 GLU A N 1
ATOM 711 C CA . GLU A 1 97 ? -5.745 -0.747 -9.864 1.00 96.50 97 GLU A CA 1
ATOM 712 C C . GLU A 1 97 ? -6.396 -1.916 -9.117 1.00 96.50 97 GLU A C 1
ATOM 714 O O . GLU A 1 97 ? -7.616 -2.071 -9.166 1.00 96.50 97 GLU A O 1
ATOM 719 N N . PHE A 1 98 ? -5.633 -2.727 -8.379 1.00 95.50 98 PHE A N 1
ATOM 720 C CA . PHE A 1 98 ? -6.223 -3.743 -7.500 1.00 95.50 98 PHE A CA 1
ATOM 721 C C . PHE A 1 98 ? -7.092 -3.123 -6.413 1.00 95.50 98 PHE A C 1
ATOM 723 O O . PHE A 1 98 ? -8.230 -3.557 -6.229 1.00 95.50 98 PHE A O 1
ATOM 730 N N . LEU A 1 99 ? -6.585 -2.092 -5.734 1.00 97.06 99 LEU A N 1
ATOM 731 C CA . LEU A 1 99 ? -7.343 -1.360 -4.723 1.00 97.06 99 LEU A CA 1
ATOM 732 C C . LEU A 1 99 ? -8.600 -0.731 -5.344 1.00 97.06 99 LEU A C 1
ATOM 734 O O . LEU A 1 99 ? -9.709 -0.884 -4.824 1.00 97.06 99 LEU A O 1
ATOM 738 N N . TRP A 1 100 ? -8.477 -0.118 -6.521 1.00 96.69 100 TRP A N 1
ATOM 739 C CA . TRP A 1 100 ? -9.633 0.377 -7.264 1.00 96.69 100 TRP A CA 1
ATOM 740 C C . TRP A 1 100 ? -10.659 -0.734 -7.540 1.00 96.69 100 TRP A C 1
ATOM 742 O O . TRP A 1 100 ? -11.846 -0.590 -7.240 1.00 96.69 100 TRP A O 1
ATOM 752 N N . ASN A 1 101 ? -10.226 -1.888 -8.039 1.00 95.25 101 ASN A N 1
ATOM 753 C CA . ASN A 1 101 ? -11.113 -3.010 -8.350 1.00 95.25 101 ASN A CA 1
ATOM 754 C C . ASN A 1 101 ? -11.745 -3.663 -7.106 1.00 95.25 101 ASN A C 1
ATOM 756 O O . ASN A 1 101 ? -12.755 -4.358 -7.223 1.00 95.25 101 ASN A O 1
ATOM 760 N N . MET A 1 102 ? -11.207 -3.424 -5.907 1.00 95.50 102 MET A N 1
ATOM 761 C CA . MET A 1 102 ? -11.827 -3.834 -4.639 1.00 95.50 102 MET A CA 1
ATOM 762 C C . MET A 1 102 ? -12.934 -2.900 -4.160 1.00 95.50 102 MET A C 1
ATOM 764 O O . MET A 1 102 ? -13.718 -3.305 -3.306 1.00 95.50 102 MET A O 1
ATOM 768 N N . GLY A 1 103 ? -13.011 -1.682 -4.698 1.00 94.94 103 GLY A N 1
ATOM 769 C CA . GLY A 1 103 ? -14.008 -0.685 -4.306 1.00 94.94 103 GLY A CA 1
ATOM 770 C C . GLY A 1 103 ? -13.438 0.549 -3.609 1.00 94.94 103 GLY A C 1
ATOM 771 O O . GLY A 1 103 ? -14.213 1.442 -3.277 1.00 94.94 103 GLY A O 1
ATOM 772 N N . PHE A 1 104 ? -12.116 0.663 -3.434 1.00 95.62 104 PHE A N 1
ATOM 773 C CA . PHE A 1 104 ? -11.517 1.902 -2.934 1.00 95.62 104 PHE A CA 1
ATOM 774 C C . PHE A 1 104 ? -11.716 3.032 -3.955 1.00 95.62 104 PHE A C 1
ATOM 776 O O . PHE A 1 104 ? -11.439 2.875 -5.147 1.00 95.62 104 PHE A O 1
ATOM 783 N N . ARG A 1 105 ? -12.257 4.165 -3.498 1.00 93.69 105 ARG A N 1
ATOM 784 C CA . ARG A 1 105 ? -12.561 5.356 -4.323 1.00 93.69 105 ARG A CA 1
ATOM 785 C C . ARG A 1 105 ? -11.976 6.632 -3.723 1.00 93.69 105 ARG A C 1
ATOM 787 O O . ARG A 1 105 ? -12.356 7.730 -4.099 1.00 93.69 105 ARG A O 1
ATOM 794 N N . ASP A 1 106 ? -11.071 6.484 -2.774 1.00 95.25 106 ASP A N 1
ATOM 795 C CA . ASP A 1 106 ? -10.262 7.574 -2.265 1.00 95.25 106 ASP A CA 1
ATOM 796 C C . ASP A 1 106 ? -8.857 7.016 -2.043 1.00 95.25 106 ASP A C 1
ATOM 798 O O . ASP A 1 106 ? -8.584 6.402 -1.015 1.00 95.25 106 ASP A O 1
ATOM 802 N N . ILE A 1 107 ? -8.006 7.093 -3.066 1.00 97.50 107 ILE A N 1
ATOM 803 C CA . ILE A 1 107 ? -6.696 6.434 -3.056 1.00 97.50 107 ILE A CA 1
ATOM 804 C C . ILE A 1 107 ? -5.602 7.490 -3.129 1.00 97.50 107 ILE A C 1
ATOM 806 O O . ILE A 1 107 ? -5.518 8.232 -4.106 1.00 97.50 107 ILE A O 1
ATOM 810 N N . ASP A 1 108 ? -4.751 7.532 -2.110 1.00 97.94 108 ASP A N 1
ATOM 811 C CA . ASP A 1 108 ? -3.468 8.221 -2.179 1.00 97.94 108 ASP A CA 1
ATOM 812 C C . ASP A 1 108 ? -2.417 7.201 -2.627 1.00 97.94 108 ASP A C 1
ATOM 814 O O . ASP A 1 108 ? -2.203 6.194 -1.957 1.00 97.94 108 ASP A O 1
ATOM 818 N N . ALA A 1 109 ? -1.806 7.425 -3.786 1.00 97.69 109 ALA A N 1
ATOM 819 C CA . ALA A 1 109 ? -0.809 6.544 -4.380 1.00 97.69 109 ALA A CA 1
ATOM 820 C C . ALA A 1 109 ? 0.531 7.284 -4.422 1.00 97.69 109 ALA A C 1
ATOM 822 O O . ALA A 1 109 ? 0.665 8.300 -5.104 1.00 97.69 109 ALA A O 1
ATOM 823 N N . ILE A 1 110 ? 1.518 6.810 -3.670 1.00 96.31 110 ILE A N 1
ATOM 824 C CA . ILE A 1 110 ? 2.805 7.496 -3.530 1.00 96.31 110 ILE A CA 1
ATOM 825 C C . ILE A 1 110 ? 3.942 6.621 -4.036 1.00 96.31 110 ILE A C 1
ATOM 827 O O . ILE A 1 110 ? 3.971 5.417 -3.790 1.00 96.31 110 ILE A O 1
ATOM 831 N N . ASP A 1 111 ? 4.899 7.231 -4.716 1.00 92.06 111 ASP A N 1
ATOM 832 C CA . ASP A 1 111 ? 6.175 6.611 -5.071 1.00 92.06 111 ASP A CA 1
ATOM 833 C C . ASP A 1 111 ? 7.250 7.696 -5.063 1.00 92.06 111 ASP A C 1
ATOM 835 O O . ASP A 1 111 ? 6.976 8.864 -5.352 1.00 92.06 111 ASP A O 1
ATOM 839 N N . TRP A 1 112 ? 8.491 7.305 -4.778 1.00 83.88 112 TRP A N 1
ATOM 840 C CA . TRP A 1 112 ? 9.633 8.209 -4.868 1.00 83.88 112 TRP A CA 1
ATOM 841 C C . TRP A 1 112 ? 9.803 8.749 -6.297 1.00 83.88 112 TRP A C 1
ATOM 843 O O . TRP A 1 112 ? 10.264 9.877 -6.482 1.00 83.88 112 TRP A O 1
ATOM 853 N N . SER A 1 113 ? 9.465 7.941 -7.310 1.00 81.94 113 SER A N 1
ATOM 854 C CA . SER A 1 113 ? 9.597 8.282 -8.727 1.00 81.94 113 SER A CA 1
ATOM 855 C C . SER A 1 113 ? 8.246 8.286 -9.429 1.00 81.94 113 SER A C 1
ATOM 857 O O . SER A 1 113 ? 7.598 7.249 -9.549 1.00 81.94 113 SER A O 1
ATOM 859 N N . GLY A 1 114 ? 7.861 9.427 -10.005 1.00 87.69 114 GLY A N 1
ATOM 860 C CA . GLY A 1 114 ? 6.621 9.517 -10.770 1.00 87.69 114 GLY A CA 1
ATOM 861 C C . GLY A 1 114 ? 6.690 8.991 -12.195 1.00 87.69 114 GLY A C 1
ATOM 862 O O . GLY A 1 114 ? 5.691 9.021 -12.908 1.00 87.69 114 GLY A O 1
ATOM 863 N N . GLU A 1 115 ? 7.856 8.525 -12.640 1.00 88.12 115 GLU A N 1
ATOM 864 C CA . GLU A 1 115 ? 8.058 8.134 -14.035 1.00 88.12 115 GLU A CA 1
ATOM 865 C C . GLU A 1 115 ? 7.210 6.925 -14.432 1.00 88.12 115 GLU A C 1
ATOM 867 O O . GLU A 1 115 ? 6.624 6.894 -15.514 1.00 88.12 115 GLU A O 1
ATOM 872 N N . ALA A 1 116 ? 7.086 5.956 -13.524 1.00 86.88 116 ALA A N 1
ATOM 873 C CA . ALA A 1 116 ? 6.350 4.731 -13.788 1.00 86.88 116 ALA A CA 1
ATOM 874 C C . ALA A 1 116 ? 4.850 5.007 -13.996 1.00 86.88 116 ALA A C 1
ATOM 876 O O . ALA A 1 116 ? 4.309 4.651 -15.043 1.00 86.88 116 ALA A O 1
ATOM 877 N N . TRP A 1 117 ? 4.157 5.691 -13.078 1.00 93.12 117 TRP A N 1
ATOM 878 C CA . TRP A 1 117 ? 2.731 5.971 -13.293 1.00 93.12 117 TRP A CA 1
ATOM 879 C C . TRP A 1 117 ? 2.494 6.970 -14.429 1.00 93.12 117 TRP A C 1
ATOM 881 O O . TRP A 1 117 ? 1.481 6.850 -15.113 1.00 93.12 117 TRP A O 1
ATOM 891 N N . ARG A 1 118 ? 3.399 7.930 -14.689 1.00 93.56 118 ARG A N 1
ATOM 892 C CA . ARG A 1 118 ? 3.257 8.827 -15.851 1.00 93.56 118 ARG A CA 1
ATOM 893 C C . ARG A 1 118 ? 3.170 8.009 -17.137 1.00 93.56 118 ARG A C 1
ATOM 895 O O . ARG A 1 118 ? 2.210 8.142 -17.889 1.00 93.56 118 ARG A O 1
ATOM 902 N N . ARG A 1 119 ? 4.093 7.067 -17.315 1.00 91.06 119 ARG A N 1
ATOM 903 C CA . ARG A 1 119 ? 4.098 6.163 -18.464 1.00 91.06 119 ARG A CA 1
ATOM 904 C C . ARG A 1 119 ? 2.876 5.239 -18.504 1.00 91.06 119 ARG A C 1
ATOM 906 O O . ARG A 1 119 ? 2.218 5.119 -19.534 1.00 91.06 119 ARG A O 1
ATOM 913 N N . PHE A 1 120 ? 2.574 4.546 -17.405 1.00 92.69 120 PHE A N 1
ATOM 914 C CA . PHE A 1 120 ? 1.608 3.440 -17.435 1.00 92.69 120 PHE A CA 1
ATOM 915 C C . PHE A 1 120 ? 0.155 3.848 -17.159 1.00 92.69 120 PHE A C 1
ATOM 917 O O . PHE A 1 120 ? -0.755 3.156 -17.621 1.00 92.69 120 PHE A O 1
ATOM 924 N N . VAL A 1 121 ? -0.074 4.953 -16.448 1.00 94.88 121 VAL A N 1
ATOM 925 C CA . VAL A 1 121 ? -1.407 5.453 -16.071 1.00 94.88 121 VAL A CA 1
ATOM 926 C C . VAL A 1 121 ? -1.798 6.673 -16.902 1.00 94.88 121 VAL A C 1
ATOM 928 O O . VAL A 1 121 ? -2.883 6.667 -17.476 1.00 94.88 121 VAL A O 1
ATOM 931 N N . VAL A 1 122 ? -0.932 7.690 -16.994 1.00 94.19 122 VAL A N 1
ATOM 932 C CA . VAL A 1 122 ? -1.262 8.953 -17.688 1.00 94.19 122 VAL A CA 1
ATOM 933 C C . VAL A 1 122 ? -1.197 8.778 -19.207 1.00 94.19 122 VAL A C 1
ATOM 935 O O . VAL A 1 122 ? -2.156 9.087 -19.907 1.00 94.19 122 VAL A O 1
ATOM 938 N N . GLU A 1 123 ? -0.085 8.253 -19.727 1.00 94.19 123 GLU A N 1
ATOM 939 C CA . GLU A 1 123 ? 0.124 8.096 -21.173 1.00 94.19 123 GLU A CA 1
ATOM 940 C C . GLU A 1 123 ? -0.527 6.821 -21.724 1.00 94.19 123 GLU A C 1
ATOM 942 O O . GLU A 1 123 ? -1.194 6.852 -22.758 1.00 94.19 123 GLU A O 1
ATOM 947 N N . GLY A 1 124 ? -0.319 5.688 -21.045 1.00 92.00 124 GLY A N 1
ATOM 948 C CA . GLY A 1 124 ? -0.784 4.376 -21.504 1.00 92.00 124 GLY A CA 1
ATOM 949 C C . GLY A 1 124 ? -2.110 3.898 -20.906 1.00 92.00 124 GLY A C 1
ATOM 950 O O . GLY A 1 124 ? -2.654 2.902 -21.380 1.00 92.00 124 GLY A O 1
ATOM 951 N N . GLY A 1 125 ? -2.615 4.547 -19.856 1.00 94.19 125 GLY A N 1
ATOM 952 C CA . GLY A 1 125 ? -3.723 4.049 -19.038 1.00 94.19 125 GLY A CA 1
ATOM 953 C C . GLY A 1 125 ? -4.955 4.952 -19.035 1.00 94.19 125 GLY A C 1
ATOM 954 O O . GLY A 1 125 ? -5.349 5.529 -20.049 1.00 94.19 125 GLY A O 1
ATOM 955 N N . ARG A 1 126 ? -5.625 5.014 -17.880 1.00 95.62 126 ARG A N 1
ATOM 956 C CA . ARG A 1 126 ? -6.751 5.912 -17.624 1.00 95.62 126 ARG A CA 1
ATOM 957 C C . ARG A 1 126 ? -6.755 6.379 -16.175 1.00 95.62 126 ARG A C 1
ATOM 959 O O . ARG A 1 126 ? -6.922 5.581 -15.253 1.00 95.62 126 ARG A O 1
ATOM 966 N N . GLU A 1 127 ? -6.645 7.687 -15.992 1.00 94.44 127 GLU A N 1
ATOM 967 C CA . GLU A 1 127 ? -6.718 8.321 -14.680 1.00 94.44 127 GLU A CA 1
ATOM 968 C C . GLU A 1 127 ? -8.148 8.370 -14.117 1.00 94.44 127 GLU A C 1
ATOM 970 O O . GLU A 1 127 ? -9.162 8.303 -14.825 1.00 94.44 127 GLU A O 1
ATOM 975 N N . SER A 1 128 ? -8.219 8.528 -12.798 1.00 94.38 128 SER A N 1
ATOM 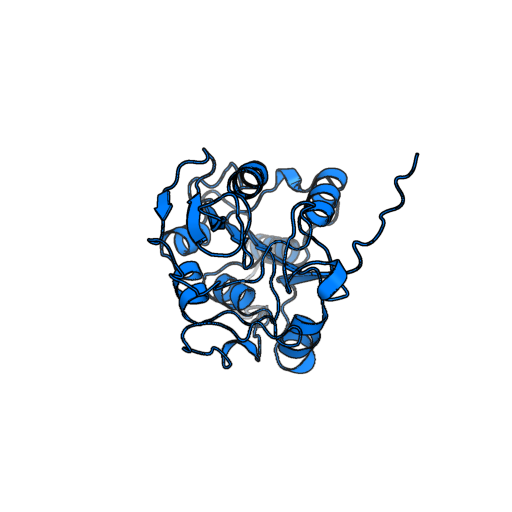976 C CA . SER A 1 128 ? -9.451 8.781 -12.060 1.00 94.38 128 SER A CA 1
ATOM 977 C C . SER A 1 128 ? -9.210 9.904 -11.063 1.00 94.38 128 SER A C 1
ATOM 979 O O . SER A 1 128 ? -8.218 9.878 -10.344 1.00 94.38 128 SER A O 1
ATOM 981 N N . GLU A 1 129 ? -10.144 10.854 -10.966 1.00 93.69 129 GLU A N 1
ATOM 982 C CA . GLU A 1 129 ? -10.089 11.965 -9.992 1.00 93.69 129 GLU A CA 1
ATOM 983 C C . GLU A 1 129 ? -10.047 11.477 -8.530 1.00 93.69 129 GLU A C 1
ATOM 985 O O . GLU A 1 129 ? -9.707 12.217 -7.609 1.00 93.69 129 GLU A O 1
ATOM 990 N N . CYS A 1 130 ? -10.421 10.219 -8.314 1.00 94.88 130 CYS A N 1
ATOM 991 C CA . CYS A 1 130 ? -10.497 9.567 -7.018 1.00 94.88 130 CYS A CA 1
ATOM 992 C C . CYS A 1 130 ? -9.184 8.823 -6.656 1.00 94.88 130 CYS A C 1
ATOM 994 O O . CYS A 1 130 ? -9.116 8.156 -5.621 1.00 94.88 130 CYS A O 1
ATOM 996 N N . VAL A 1 131 ? -8.144 8.947 -7.495 1.00 96.75 131 VAL A N 1
ATOM 997 C CA . VAL A 1 131 ? -6.778 8.449 -7.272 1.00 96.75 131 VAL A CA 1
ATOM 998 C C . VAL A 1 131 ? -5.797 9.619 -7.386 1.00 96.75 131 VAL A C 1
ATOM 1000 O O . VAL A 1 131 ? -5.791 10.331 -8.386 1.00 96.75 131 VAL A O 1
ATOM 1003 N N . ARG A 1 132 ? -4.957 9.829 -6.369 1.00 96.75 132 ARG A N 1
ATOM 1004 C CA . ARG A 1 132 ? -3.982 10.927 -6.317 1.00 96.75 132 ARG A CA 1
ATOM 1005 C C . ARG A 1 132 ? -2.565 10.381 -6.293 1.00 96.75 132 ARG A C 1
ATOM 1007 O O . ARG A 1 132 ? -2.139 9.824 -5.285 1.00 96.75 132 ARG A O 1
ATOM 1014 N N . PHE A 1 133 ? -1.838 10.586 -7.385 1.00 96.75 133 PHE A N 1
ATOM 1015 C CA . PHE A 1 133 ? -0.422 10.243 -7.468 1.00 96.75 133 PHE A CA 1
ATOM 1016 C C . PHE A 1 133 ? 0.448 11.366 -6.906 1.00 96.75 133 PHE A C 1
ATOM 1018 O O . PHE A 1 133 ? 0.299 12.520 -7.307 1.00 96.75 133 PHE A O 1
ATOM 1025 N N . THR A 1 134 ? 1.367 11.035 -5.996 1.00 96.19 134 THR A N 1
ATOM 1026 C CA . THR A 1 134 ? 2.313 12.003 -5.418 1.00 96.19 134 THR A CA 1
ATOM 1027 C C . THR A 1 134 ? 3.743 11.481 -5.495 1.00 96.19 134 THR A C 1
ATOM 1029 O O . THR A 1 134 ? 4.038 10.396 -5.002 1.00 96.19 134 THR A O 1
ATOM 1032 N N . GLU A 1 135 ? 4.640 12.273 -6.092 1.00 93.94 135 GLU A N 1
ATOM 1033 C CA . GLU A 1 135 ? 6.078 11.970 -6.177 1.00 93.94 135 GLU A CA 1
ATOM 1034 C C . GLU A 1 135 ? 6.788 12.356 -4.878 1.00 93.94 135 GLU A C 1
ATOM 1036 O O . GLU A 1 135 ? 7.248 13.489 -4.700 1.00 93.94 135 GLU A O 1
ATOM 1041 N N . THR A 1 136 ? 6.814 11.414 -3.938 1.00 91.62 136 THR A N 1
ATOM 1042 C CA . THR A 1 136 ? 7.321 11.594 -2.579 1.00 91.62 136 THR A CA 1
ATOM 1043 C C . THR A 1 136 ? 7.629 10.244 -1.930 1.00 91.62 136 THR A C 1
ATOM 1045 O O . THR A 1 136 ? 7.057 9.218 -2.298 1.00 91.62 136 THR A O 1
ATOM 1048 N N . ASP A 1 137 ? 8.533 10.238 -0.955 1.00 89.06 137 ASP A N 1
ATOM 1049 C CA . ASP A 1 137 ? 8.701 9.092 -0.070 1.00 89.06 137 ASP A CA 1
ATOM 1050 C C . ASP A 1 137 ? 7.636 9.039 1.020 1.00 89.06 137 ASP A C 1
ATOM 1052 O O . ASP A 1 137 ? 6.928 10.009 1.289 1.00 89.06 137 ASP A O 1
ATOM 1056 N N . ASP A 1 138 ? 7.529 7.881 1.659 1.00 91.12 138 ASP A N 1
ATOM 1057 C CA . ASP A 1 138 ? 6.528 7.652 2.684 1.00 91.12 138 ASP A CA 1
ATOM 1058 C C . ASP A 1 138 ? 6.762 8.486 3.949 1.00 91.12 138 ASP A C 1
ATOM 1060 O O . ASP A 1 138 ? 5.782 8.959 4.519 1.00 91.12 138 ASP A O 1
ATOM 1064 N N . GLU A 1 139 ? 8.015 8.736 4.354 1.00 91.75 139 GLU A N 1
ATOM 1065 C CA . GLU A 1 139 ? 8.348 9.595 5.505 1.00 91.75 139 GLU A CA 1
ATOM 1066 C C . GLU A 1 139 ? 7.884 11.043 5.264 1.00 91.75 139 GLU A C 1
ATOM 1068 O O . GLU A 1 139 ? 7.135 11.605 6.064 1.00 91.75 139 GLU A O 1
ATOM 1073 N N . SER A 1 140 ? 8.264 11.621 4.124 1.00 91.38 140 SER A N 1
ATOM 1074 C CA . SER A 1 140 ? 7.871 12.976 3.724 1.00 91.38 140 SER A CA 1
ATOM 1075 C C . SER A 1 140 ? 6.355 13.105 3.539 1.00 91.38 140 SER A C 1
ATOM 1077 O O . SER A 1 140 ? 5.761 14.121 3.908 1.00 91.38 140 SER A O 1
ATOM 1079 N N . PHE A 1 141 ? 5.701 12.077 2.987 1.00 94.56 141 PHE A N 1
ATOM 1080 C CA . PHE A 1 141 ? 4.249 12.071 2.823 1.00 94.56 141 PHE A CA 1
ATOM 1081 C C . PHE A 1 141 ? 3.521 12.098 4.165 1.00 94.56 141 PHE A C 1
ATOM 1083 O O . PHE A 1 141 ? 2.565 12.859 4.333 1.00 94.56 141 PHE A O 1
ATOM 1090 N N . VAL A 1 142 ? 3.958 11.287 5.135 1.00 93.25 142 VAL A N 1
ATOM 1091 C CA . VAL A 1 142 ? 3.306 11.268 6.446 1.00 93.25 142 VAL A CA 1
ATOM 1092 C C . VAL A 1 142 ? 3.565 12.538 7.250 1.00 93.25 142 VAL A C 1
ATOM 1094 O O . VAL A 1 142 ? 2.641 12.993 7.921 1.00 93.25 142 VAL A O 1
ATOM 1097 N N . GLU A 1 143 ? 4.744 13.158 7.132 1.00 92.38 143 GLU A N 1
ATOM 1098 C CA . GLU A 1 143 ? 4.990 14.497 7.691 1.00 92.38 143 GLU A CA 1
ATOM 1099 C C . GLU A 1 143 ? 3.997 15.515 7.108 1.00 92.38 143 GLU A C 1
ATOM 1101 O O . GLU A 1 143 ? 3.299 16.197 7.858 1.00 92.38 143 GLU A O 1
ATOM 1106 N N . ALA A 1 144 ? 3.819 15.547 5.783 1.00 91.06 144 ALA A N 1
ATOM 1107 C CA . ALA A 1 144 ? 2.854 16.443 5.140 1.00 91.06 144 ALA A CA 1
ATOM 1108 C C . ALA A 1 144 ? 1.390 16.159 5.555 1.00 91.06 144 ALA A C 1
ATOM 1110 O O . ALA A 1 144 ? 0.574 17.079 5.705 1.00 91.06 144 ALA A O 1
ATOM 1111 N N . LEU A 1 145 ? 1.024 14.890 5.774 1.00 89.81 145 LEU A N 1
ATOM 1112 C CA . LEU A 1 145 ? -0.292 14.518 6.312 1.00 89.81 145 LEU A CA 1
ATOM 1113 C C . LEU A 1 145 ? -0.502 15.015 7.747 1.00 89.81 145 LEU A C 1
ATOM 1115 O O . LEU A 1 145 ? -1.617 15.405 8.104 1.00 89.81 145 LEU A O 1
ATOM 1119 N N . GLU A 1 146 ? 0.541 14.977 8.573 1.00 91.50 146 GLU A N 1
ATOM 1120 C CA . GLU A 1 146 ? 0.501 15.487 9.942 1.00 91.50 146 GLU A CA 1
ATOM 1121 C C . GLU A 1 146 ? 0.392 17.013 9.959 1.00 91.50 146 GLU A C 1
ATOM 1123 O O . GLU A 1 146 ? -0.497 17.547 10.624 1.00 91.50 146 GLU A O 1
ATOM 1128 N N . GLU A 1 147 ? 1.204 17.708 9.161 1.00 91.06 147 GLU A N 1
ATOM 1129 C CA . GLU A 1 147 ? 1.180 19.170 9.039 1.00 91.06 147 GLU A CA 1
ATOM 1130 C C . GLU A 1 147 ? -0.161 19.701 8.512 1.00 91.06 147 GLU A C 1
ATOM 1132 O O . GLU A 1 147 ? -0.638 20.753 8.942 1.00 91.06 147 GLU A O 1
ATOM 1137 N N . SER A 1 148 ? -0.809 18.964 7.606 1.00 88.25 148 SER A N 1
ATOM 1138 C CA . SER A 1 148 ? -2.123 19.335 7.063 1.00 88.25 148 SER A CA 1
ATOM 1139 C C . SER A 1 148 ? -3.300 19.035 8.002 1.00 88.25 148 SER A C 1
ATOM 1141 O O . SER A 1 148 ? -4.430 19.434 7.709 1.00 88.25 148 SER A O 1
ATOM 1143 N N . GLY A 1 149 ? -3.075 18.316 9.110 1.00 86.38 149 GLY A N 1
ATOM 1144 C CA . GLY A 1 149 ? -4.127 17.850 10.024 1.00 86.38 149 GLY A CA 1
ATOM 1145 C C . GLY A 1 149 ? -5.027 16.743 9.451 1.00 86.38 149 GLY A C 1
ATOM 1146 O O . GLY A 1 149 ? -5.974 16.302 10.111 1.00 86.38 149 GLY A O 1
ATOM 1147 N N . LEU A 1 150 ? -4.735 16.261 8.237 1.00 83.56 150 LEU A N 1
ATOM 1148 C CA . LEU A 1 150 ? -5.499 15.211 7.553 1.00 83.56 150 LEU A CA 1
ATOM 1149 C C . LEU A 1 150 ? -5.184 13.803 8.075 1.00 83.56 150 LEU A C 1
ATOM 1151 O O . LEU A 1 150 ? -5.918 12.860 7.767 1.00 83.56 150 LEU A O 1
ATOM 1155 N N . SER A 1 151 ? -4.140 13.656 8.896 1.00 80.62 151 SER A N 1
ATOM 1156 C CA . SER A 1 151 ? -3.783 12.402 9.575 1.00 80.62 151 SER A CA 1
ATOM 1157 C C . SER A 1 151 ? -4.929 11.822 10.417 1.00 80.62 151 SER A C 1
ATOM 1159 O O . SER A 1 151 ? -5.043 10.605 10.545 1.00 80.62 151 SER A O 1
ATOM 1161 N N . SER A 1 152 ? -5.826 12.673 10.925 1.00 80.62 152 SER A N 1
ATOM 1162 C CA . SER A 1 152 ? -6.987 12.283 11.738 1.00 80.62 152 SER A CA 1
ATOM 1163 C C . SER A 1 152 ? -8.072 11.502 10.979 1.00 80.62 152 SER A C 1
ATOM 1165 O O . SER A 1 152 ? -8.847 10.778 11.603 1.00 80.62 152 SER A O 1
ATOM 1167 N N . VAL A 1 153 ? -8.123 11.602 9.643 1.00 85.38 153 VAL A N 1
ATOM 1168 C CA . VAL A 1 153 ? -9.112 10.891 8.806 1.00 85.38 153 VAL A CA 1
ATOM 1169 C C . VAL A 1 153 ? -8.795 9.392 8.719 1.00 85.38 153 VAL A C 1
ATOM 1171 O O . VAL A 1 153 ? -9.701 8.555 8.674 1.00 85.38 153 VAL A O 1
ATOM 1174 N N . GLY A 1 154 ? -7.502 9.061 8.712 1.00 93.94 154 GLY A N 1
ATOM 1175 C CA . GLY A 1 154 ? -6.984 7.706 8.572 1.00 93.94 154 GLY A CA 1
ATOM 1176 C C . GLY A 1 154 ? -7.333 7.006 7.251 1.00 93.94 154 GLY A C 1
ATOM 1177 O O . GLY A 1 154 ? -8.119 7.491 6.430 1.00 93.94 154 GLY A O 1
ATOM 1178 N N . TYR A 1 155 ? -6.736 5.834 7.071 1.00 97.06 155 TYR A N 1
ATOM 1179 C CA . TYR A 1 155 ? -6.903 4.946 5.924 1.00 97.06 155 TYR A CA 1
ATOM 1180 C C . TYR A 1 155 ? -7.538 3.628 6.358 1.00 97.06 155 TYR A C 1
ATOM 1182 O O . TYR A 1 155 ? -7.157 3.063 7.381 1.00 97.06 155 TYR A O 1
ATOM 1190 N N . ASP A 1 156 ? -8.485 3.109 5.584 1.00 97.06 156 ASP A N 1
ATOM 1191 C CA . ASP A 1 156 ? -9.008 1.761 5.814 1.00 97.06 156 ASP A CA 1
ATOM 1192 C C . ASP A 1 156 ? -7.963 0.713 5.407 1.00 97.06 156 ASP A C 1
ATOM 1194 O O . ASP A 1 156 ? -7.850 -0.337 6.034 1.00 97.06 156 ASP A O 1
ATOM 1198 N N . VAL A 1 157 ? -7.143 1.005 4.394 1.00 98.12 157 VAL A N 1
ATOM 1199 C CA . VAL A 1 157 ? -6.019 0.146 4.009 1.00 98.12 157 VAL A CA 1
ATOM 1200 C C . VAL A 1 157 ? -4.758 0.953 3.757 1.00 98.12 157 VAL A C 1
ATOM 1202 O O . VAL A 1 157 ? -4.800 1.993 3.108 1.00 98.12 157 VAL A O 1
ATOM 1205 N N . ILE A 1 158 ? -3.627 0.428 4.219 1.00 98.31 158 ILE A N 1
ATOM 1206 C CA . ILE A 1 158 ? -2.292 0.854 3.789 1.00 98.31 158 ILE A CA 1
ATOM 1207 C C . ILE A 1 158 ? -1.604 -0.360 3.157 1.00 98.31 158 ILE A C 1
ATOM 1209 O O . ILE A 1 158 ? -1.512 -1.407 3.797 1.00 98.31 158 ILE A O 1
ATOM 1213 N N . VAL A 1 159 ? -1.130 -0.241 1.918 1.00 97.25 159 VAL A N 1
ATOM 1214 C CA . VAL A 1 159 ? -0.360 -1.284 1.222 1.00 97.25 159 VAL A CA 1
ATOM 1215 C C . VAL A 1 159 ? 1.041 -0.764 0.943 1.00 97.25 159 VAL A C 1
ATOM 1217 O O . VAL A 1 159 ? 1.186 0.299 0.356 1.00 97.25 159 VAL A O 1
ATOM 1220 N N . TYR A 1 160 ? 2.064 -1.518 1.334 1.00 93.94 160 TYR A N 1
ATOM 1221 C CA . TYR A 1 160 ? 3.438 -1.313 0.880 1.00 93.94 160 TYR A CA 1
ATOM 1222 C C . TYR A 1 160 ? 3.762 -2.263 -0.272 1.00 93.94 160 TYR A C 1
ATOM 1224 O O . TYR A 1 160 ? 3.608 -3.476 -0.138 1.00 93.94 160 TYR A O 1
ATOM 1232 N N . ASN A 1 161 ? 4.294 -1.715 -1.361 1.00 89.62 161 ASN A N 1
ATOM 1233 C CA . ASN A 1 161 ? 4.835 -2.459 -2.504 1.00 89.62 161 ASN A CA 1
ATOM 1234 C C . ASN A 1 161 ? 6.373 -2.400 -2.538 1.00 89.62 161 ASN A C 1
ATOM 1236 O O . ASN A 1 161 ? 7.001 -2.573 -3.580 1.00 89.62 161 ASN A O 1
ATOM 1240 N N . PHE A 1 162 ? 6.991 -2.136 -1.388 1.00 84.25 162 PHE A N 1
ATOM 1241 C CA . PHE A 1 162 ? 8.422 -2.289 -1.160 1.00 84.25 162 PHE A CA 1
ATOM 1242 C C . PHE A 1 162 ? 8.679 -2.777 0.258 1.00 84.25 162 PHE A C 1
ATOM 1244 O O . PHE A 1 162 ? 7.883 -2.539 1.169 1.00 84.25 162 PHE A O 1
ATOM 1251 N N . ALA A 1 163 ? 9.783 -3.495 0.436 1.00 84.25 163 ALA A N 1
ATOM 1252 C CA . ALA A 1 163 ? 10.098 -4.141 1.696 1.00 84.25 163 ALA A CA 1
ATOM 1253 C C . ALA A 1 163 ? 10.550 -3.143 2.757 1.00 84.25 163 ALA A C 1
ATOM 1255 O O . ALA A 1 163 ? 11.485 -2.368 2.548 1.00 84.25 163 ALA A O 1
ATOM 1256 N N . VAL A 1 164 ? 9.918 -3.216 3.925 1.00 87.19 164 VAL A N 1
ATOM 1257 C CA . VAL A 1 164 ? 10.221 -2.375 5.085 1.00 87.19 164 VAL A CA 1
ATOM 1258 C C . VAL A 1 164 ? 10.630 -3.217 6.286 1.00 87.19 164 VAL A C 1
ATOM 1260 O O . VAL A 1 164 ? 10.433 -4.428 6.347 1.00 87.19 164 VAL A O 1
ATOM 1263 N N . ASN A 1 165 ? 11.194 -2.564 7.296 1.00 88.06 165 ASN A N 1
ATOM 1264 C CA . ASN A 1 165 ? 11.400 -3.205 8.588 1.00 88.06 165 ASN A CA 1
ATOM 1265 C C . ASN A 1 165 ? 10.101 -3.224 9.388 1.00 88.06 165 ASN A C 1
ATOM 1267 O O . ASN A 1 165 ? 9.308 -2.285 9.312 1.00 88.06 165 ASN A O 1
ATOM 1271 N N . GLU A 1 166 ? 9.928 -4.243 10.231 1.00 91.56 166 GLU A N 1
ATOM 1272 C CA . GLU A 1 166 ? 8.706 -4.418 11.025 1.00 91.56 166 GLU A CA 1
ATOM 1273 C C . GLU A 1 166 ? 8.393 -3.177 11.869 1.00 91.56 166 GLU A C 1
ATOM 1275 O O . GLU A 1 166 ? 7.256 -2.718 11.930 1.00 91.56 166 GLU A O 1
ATOM 1280 N N . ARG A 1 167 ? 9.429 -2.565 12.456 1.00 92.25 167 ARG A N 1
ATOM 1281 C CA . ARG A 1 167 ? 9.305 -1.312 13.209 1.00 92.25 167 ARG A CA 1
ATOM 1282 C C . ARG A 1 167 ? 8.671 -0.186 12.380 1.00 92.25 167 ARG A C 1
ATOM 1284 O O . ARG A 1 167 ? 7.834 0.534 12.915 1.00 92.25 167 ARG A O 1
ATOM 1291 N N . LYS A 1 168 ? 9.049 -0.045 11.104 1.00 92.62 168 LYS A N 1
ATOM 1292 C CA . LYS A 1 168 ? 8.512 0.983 10.195 1.00 92.62 168 LYS A CA 1
ATOM 1293 C C . LYS A 1 168 ? 7.068 0.660 9.793 1.00 92.62 168 LYS A C 1
ATOM 1295 O O . LYS A 1 168 ? 6.203 1.526 9.885 1.00 92.62 168 LYS A O 1
ATOM 1300 N N . ALA A 1 169 ? 6.771 -0.602 9.471 1.00 94.62 169 ALA A N 1
ATOM 1301 C CA . ALA A 1 169 ? 5.394 -1.041 9.222 1.00 94.62 169 ALA A CA 1
ATOM 1302 C C . ALA A 1 169 ? 4.478 -0.749 10.427 1.00 94.62 169 ALA A C 1
ATOM 1304 O O . ALA A 1 169 ? 3.389 -0.198 10.281 1.00 94.62 169 ALA A O 1
ATOM 1305 N N . ARG A 1 170 ? 4.946 -1.035 11.648 1.00 96.50 170 ARG A N 1
ATOM 1306 C CA . ARG A 1 170 ? 4.197 -0.767 12.884 1.00 96.50 170 ARG A CA 1
ATOM 1307 C C . ARG A 1 170 ? 3.988 0.721 13.154 1.00 96.50 170 ARG A C 1
ATOM 1309 O O . ARG A 1 170 ? 2.915 1.091 13.625 1.00 96.50 170 ARG A O 1
ATOM 1316 N N . SER A 1 171 ? 4.955 1.587 12.839 1.00 95.69 171 SER A N 1
ATOM 1317 C CA . SER A 1 171 ? 4.772 3.035 13.023 1.00 95.69 171 SER A CA 1
ATOM 1318 C C . SER A 1 171 ? 3.684 3.625 12.125 1.00 95.69 171 SER A C 1
ATOM 1320 O O . SER A 1 171 ? 3.120 4.657 12.476 1.00 95.69 171 SER A O 1
ATOM 1322 N N . MET A 1 172 ? 3.345 2.962 11.016 1.00 97.00 172 MET A N 1
ATOM 1323 C CA . MET A 1 172 ? 2.289 3.397 10.098 1.00 97.00 172 MET A CA 1
ATOM 1324 C C . MET A 1 172 ? 0.872 3.062 10.583 1.00 97.00 172 MET A C 1
ATOM 1326 O O . MET A 1 172 ? -0.093 3.663 10.116 1.00 97.00 172 MET A O 1
ATOM 1330 N N . LEU A 1 173 ? 0.720 2.163 11.563 1.00 96.94 173 LEU A N 1
ATOM 1331 C CA . LEU A 1 173 ? -0.594 1.739 12.070 1.00 96.94 173 LEU A CA 1
ATOM 1332 C C . LEU A 1 173 ? -1.404 2.885 12.686 1.00 96.94 173 LEU A C 1
ATOM 1334 O O . LEU A 1 173 ? -2.633 2.830 12.692 1.00 96.94 173 LEU A O 1
ATOM 1338 N N . LYS A 1 174 ? -0.740 3.948 13.165 1.00 95.94 174 LYS A N 1
ATOM 1339 C CA . LYS A 1 174 ? -1.415 5.151 13.682 1.00 95.94 174 LYS A CA 1
ATOM 1340 C C . LYS A 1 174 ? -2.233 5.888 12.616 1.00 95.94 174 LYS A C 1
ATOM 1342 O O . LYS A 1 174 ? -3.149 6.615 12.980 1.00 95.94 174 LYS A O 1
ATOM 1347 N N . TYR A 1 175 ? -1.932 5.679 11.331 1.00 96.69 175 TYR A N 1
ATOM 1348 C CA . TYR A 1 1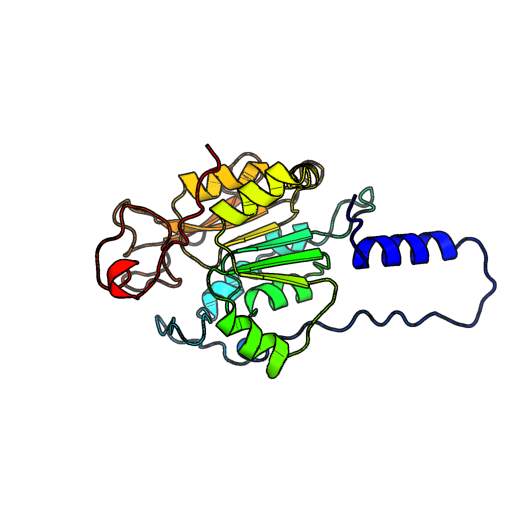75 ? -2.678 6.256 10.213 1.00 96.69 175 TYR A CA 1
ATOM 1349 C C . TYR A 1 175 ? -3.823 5.357 9.732 1.00 96.69 175 TYR A C 1
ATOM 1351 O O . TYR A 1 175 ? -4.531 5.736 8.803 1.00 96.69 175 TYR A O 1
ATOM 1359 N N . LEU A 1 176 ? -4.046 4.187 10.343 1.00 95.88 176 LEU A N 1
ATOM 1360 C CA . LEU A 1 176 ? -5.239 3.391 10.062 1.00 95.88 176 LEU A CA 1
ATOM 1361 C C . LEU A 1 176 ? -6.483 4.026 10.689 1.00 95.88 176 LEU A C 1
ATOM 1363 O O . LEU A 1 176 ? -6.458 4.537 11.813 1.00 95.88 176 LEU A O 1
ATOM 1367 N N . ARG A 1 177 ? -7.598 3.962 9.962 1.00 93.19 177 ARG A N 1
ATOM 1368 C CA . ARG A 1 177 ? -8.862 4.576 10.349 1.00 93.19 177 ARG A CA 1
ATOM 1369 C C . ARG A 1 177 ? -9.409 3.916 11.606 1.00 93.19 177 ARG A C 1
ATOM 1371 O O . ARG A 1 177 ? -9.731 2.731 11.649 1.00 93.19 177 ARG A O 1
ATOM 1378 N N . ALA A 1 178 ? -9.574 4.730 12.642 1.00 90.88 178 ALA A N 1
ATOM 1379 C CA . ALA A 1 178 ? -9.986 4.254 13.951 1.00 90.88 178 ALA A CA 1
ATOM 1380 C C . ALA A 1 178 ? -11.405 3.671 13.990 1.00 90.88 178 ALA A C 1
ATOM 1382 O O . ALA A 1 178 ? -11.661 2.741 14.753 1.00 90.88 178 ALA A O 1
ATOM 1383 N N . SER A 1 179 ? -12.308 4.236 13.188 1.00 90.06 179 SER A N 1
ATOM 1384 C CA . SER A 1 179 ? -13.727 3.880 13.134 1.00 90.06 179 SER A CA 1
ATOM 1385 C C . SER A 1 179 ? -14.022 2.619 12.321 1.00 90.06 179 SER A C 1
ATOM 1387 O O . SER A 1 179 ? -15.141 2.115 12.394 1.00 90.06 179 SER A O 1
ATOM 1389 N N . ASN A 1 180 ? -13.050 2.091 11.570 1.00 92.12 180 ASN A N 1
ATOM 1390 C CA . ASN A 1 180 ? -13.226 0.878 10.782 1.00 92.12 180 ASN A CA 1
ATOM 1391 C C . ASN A 1 180 ? -12.409 -0.283 11.390 1.00 92.12 180 ASN A C 1
ATOM 1393 O O . ASN A 1 180 ? -11.183 -0.304 11.247 1.00 92.12 180 ASN A O 1
ATOM 1397 N N . PRO A 1 181 ? -13.049 -1.271 12.052 1.00 92.88 181 PRO A N 1
ATOM 1398 C CA . PRO A 1 181 ? -12.354 -2.415 12.656 1.00 92.88 181 PRO A CA 1
ATOM 1399 C C . PRO A 1 181 ? -11.730 -3.357 11.613 1.00 92.88 181 PRO A C 1
ATOM 1401 O O . PRO A 1 181 ? -10.820 -4.132 11.925 1.00 92.88 181 PRO A O 1
ATOM 1404 N N . SER A 1 182 ? -12.183 -3.274 10.362 1.00 95.56 182 SER A N 1
ATOM 1405 C CA . SER A 1 182 ? -11.592 -3.986 9.234 1.00 95.56 182 SER A CA 1
ATOM 1406 C C . SER A 1 182 ? -10.349 -3.288 8.690 1.00 95.56 182 SER A C 1
ATOM 1408 O O . SER A 1 182 ? -9.774 -3.803 7.742 1.00 95.56 182 SER A O 1
ATOM 1410 N N . SER A 1 183 ? -9.898 -2.164 9.267 1.00 96.31 183 SER A N 1
ATOM 1411 C CA . SER A 1 183 ? -8.710 -1.479 8.756 1.00 96.31 183 SER A CA 1
ATOM 1412 C C . SER A 1 183 ? -7.463 -2.356 8.856 1.00 96.31 183 SER A C 1
ATOM 1414 O O . SER A 1 183 ? -7.240 -3.000 9.890 1.00 96.31 183 SER A O 1
ATOM 1416 N N . ARG A 1 184 ? -6.646 -2.392 7.802 1.00 97.62 184 ARG A N 1
ATOM 1417 C CA . ARG A 1 184 ? -5.457 -3.257 7.720 1.00 97.62 184 ARG A CA 1
ATOM 1418 C C . ARG A 1 184 ? -4.261 -2.540 7.113 1.00 97.62 184 ARG A C 1
ATOM 1420 O O . ARG A 1 184 ? -4.408 -1.696 6.236 1.00 97.62 184 ARG A O 1
ATOM 1427 N N . LEU A 1 185 ? -3.071 -2.949 7.534 1.00 98.12 185 LEU A N 1
ATOM 1428 C CA . LEU A 1 185 ? -1.825 -2.641 6.846 1.00 98.12 185 LEU A CA 1
ATOM 1429 C C . LEU A 1 185 ? -1.237 -3.930 6.278 1.00 98.12 185 LEU A C 1
ATOM 1431 O O . LEU A 1 185 ? -1.029 -4.884 7.022 1.00 98.12 185 LEU A O 1
ATOM 1435 N N . LEU A 1 186 ? -0.960 -3.953 4.979 1.00 96.44 186 LEU A N 1
ATOM 1436 C CA . LEU A 1 186 ? -0.220 -5.021 4.318 1.00 96.44 186 LEU A CA 1
ATOM 1437 C C . LEU A 1 186 ? 1.170 -4.507 3.965 1.00 96.44 186 LEU A C 1
ATOM 1439 O O . LEU A 1 186 ? 1.293 -3.498 3.272 1.00 96.44 186 LEU A O 1
ATOM 1443 N N . ALA A 1 187 ? 2.209 -5.207 4.406 1.00 93.81 187 ALA A N 1
ATOM 1444 C CA . ALA A 1 187 ? 3.570 -4.884 4.009 1.00 93.81 187 ALA A CA 1
ATOM 1445 C C . ALA A 1 187 ? 4.437 -6.137 3.855 1.00 93.81 187 ALA A C 1
ATOM 1447 O O . ALA A 1 187 ? 4.367 -7.031 4.703 1.00 93.81 187 ALA A O 1
ATOM 1448 N N . PRO A 1 188 ? 5.298 -6.202 2.829 1.00 90.00 188 PRO A N 1
ATOM 1449 C CA . PRO A 1 188 ? 6.458 -7.076 2.853 1.00 90.00 188 PRO A CA 1
ATOM 1450 C C . PRO A 1 188 ? 7.431 -6.579 3.929 1.00 90.00 188 PRO A C 1
ATOM 1452 O O . PRO A 1 188 ? 7.867 -5.425 3.925 1.00 90.00 188 PRO A O 1
ATOM 1455 N N . VAL A 1 189 ? 7.754 -7.454 4.877 1.00 89.25 189 VAL A N 1
ATOM 1456 C CA . VAL A 1 189 ? 8.606 -7.147 6.025 1.00 89.25 189 VAL A CA 1
ATOM 1457 C C . VAL A 1 189 ? 9.860 -8.006 5.998 1.00 89.25 189 VAL A C 1
ATOM 1459 O O . VAL A 1 189 ? 9.790 -9.221 5.818 1.00 89.25 189 VAL A O 1
ATOM 1462 N N . ASN A 1 190 ? 11.014 -7.374 6.201 1.00 85.50 190 ASN A N 1
ATOM 1463 C CA . ASN A 1 190 ? 12.295 -8.070 6.305 1.00 85.50 190 ASN A CA 1
ATOM 1464 C C . ASN A 1 190 ? 12.294 -9.006 7.522 1.00 85.50 190 ASN A C 1
ATOM 1466 O O . ASN A 1 190 ? 12.069 -8.560 8.648 1.00 85.50 190 ASN A O 1
ATOM 1470 N N . THR A 1 191 ? 12.582 -10.294 7.317 1.00 82.50 191 THR A N 1
ATOM 1471 C CA . THR A 1 191 ? 12.610 -11.283 8.412 1.00 82.50 191 THR A CA 1
ATOM 1472 C C . THR A 1 191 ? 13.958 -11.355 9.121 1.00 82.50 191 THR A C 1
ATOM 1474 O O . THR A 1 191 ? 14.103 -12.060 10.117 1.00 82.50 191 THR A O 1
ATOM 1477 N N . GLN A 1 192 ? 14.973 -10.677 8.584 1.00 75.38 192 GLN A N 1
ATOM 1478 C CA . GLN A 1 192 ? 16.306 -10.582 9.166 1.00 75.38 192 GLN A CA 1
ATOM 1479 C C . GLN A 1 192 ? 16.808 -9.135 9.113 1.00 75.38 192 GLN A C 1
ATOM 1481 O O . GLN A 1 192 ? 16.396 -8.383 8.226 1.00 75.38 192 GLN A O 1
ATOM 1486 N N . PRO A 1 193 ? 17.725 -8.750 10.022 1.00 65.06 193 PRO A N 1
ATOM 1487 C CA . PRO A 1 193 ? 18.390 -7.452 9.970 1.00 65.06 193 PRO A CA 1
ATOM 1488 C C . PRO A 1 193 ? 19.230 -7.245 8.707 1.00 65.06 193 PRO A C 1
ATOM 1490 O O . PRO A 1 193 ? 19.463 -6.106 8.347 1.00 65.06 193 PRO A O 1
ATOM 1493 N N . ASP A 1 194 ? 19.676 -8.303 8.020 1.00 58.53 194 ASP A N 1
ATOM 1494 C CA . ASP A 1 194 ? 20.372 -8.176 6.735 1.00 58.53 194 ASP A CA 1
ATOM 1495 C C . ASP A 1 194 ? 19.352 -8.263 5.586 1.00 58.53 194 ASP A C 1
ATOM 1497 O O . ASP A 1 194 ? 19.000 -9.322 5.063 1.00 58.53 194 ASP A O 1
ATOM 1501 N N . TYR A 1 195 ? 18.854 -7.070 5.262 1.00 55.75 195 TYR A N 1
ATOM 1502 C CA . TYR A 1 195 ? 17.619 -6.649 4.584 1.00 55.75 195 TYR A CA 1
ATOM 1503 C C . TYR A 1 195 ? 17.310 -7.179 3.166 1.00 55.75 195 TYR A C 1
ATOM 1505 O O . TYR A 1 195 ? 16.450 -6.627 2.482 1.00 55.75 195 TYR A O 1
ATOM 1513 N N . TRP A 1 196 ? 17.997 -8.219 2.690 1.00 58.47 196 TRP A N 1
ATOM 1514 C CA . TRP A 1 196 ? 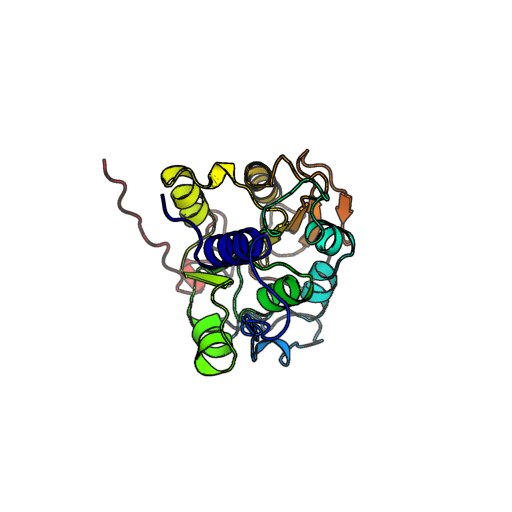18.060 -8.538 1.253 1.00 58.47 196 TRP A CA 1
ATOM 1515 C C . TRP A 1 196 ? 17.821 -9.989 0.888 1.00 58.47 196 TRP A C 1
ATOM 1517 O O . TRP A 1 196 ? 17.896 -10.330 -0.286 1.00 58.47 196 TRP A O 1
ATOM 1527 N N . GLN A 1 197 ? 17.611 -10.868 1.861 1.00 58.50 197 GLN A N 1
ATOM 1528 C CA . GLN A 1 197 ? 17.553 -12.301 1.563 1.00 58.50 197 GLN A CA 1
ATOM 1529 C C . GLN A 1 197 ? 16.171 -12.893 1.775 1.00 58.50 197 GLN A C 1
ATOM 1531 O O . GLN A 1 197 ? 15.850 -13.891 1.138 1.00 58.50 197 GLN A O 1
ATOM 1536 N N . LYS A 1 198 ? 15.362 -12.303 2.663 1.00 73.75 198 LYS A N 1
ATOM 1537 C CA . LYS A 1 198 ? 14.159 -12.973 3.141 1.00 73.75 198 LYS A CA 1
ATOM 1538 C C . LYS A 1 198 ? 13.115 -11.991 3.658 1.00 73.75 198 LYS A C 1
ATOM 1540 O O . LYS A 1 198 ? 13.389 -11.172 4.539 1.00 73.75 198 LYS A O 1
ATOM 1545 N N . GLN A 1 199 ? 11.929 -12.069 3.069 1.00 79.31 199 GLN A N 1
ATOM 1546 C CA . GLN A 1 199 ? 10.788 -11.225 3.397 1.00 79.31 199 GLN A CA 1
ATOM 1547 C C . GLN A 1 199 ? 9.595 -12.112 3.741 1.00 79.31 199 GLN A C 1
ATOM 1549 O O . GLN A 1 199 ? 9.476 -13.232 3.255 1.00 79.31 199 GLN A O 1
ATOM 1554 N N . SER A 1 200 ? 8.705 -11.604 4.578 1.00 87.25 200 SER A N 1
ATOM 1555 C CA . SER A 1 200 ? 7.386 -12.183 4.811 1.00 87.25 200 SER A CA 1
ATOM 1556 C C . SER A 1 200 ? 6.355 -11.081 4.639 1.00 87.25 200 SER A C 1
ATOM 1558 O O . SER A 1 200 ? 6.535 -9.974 5.148 1.00 87.25 200 SER A O 1
ATOM 1560 N N . TYR A 1 201 ? 5.269 -11.356 3.922 1.00 89.38 201 TYR A N 1
ATOM 1561 C CA . TYR A 1 201 ? 4.139 -10.434 3.913 1.00 89.38 201 TYR A CA 1
ATOM 1562 C C . TYR A 1 201 ? 3.435 -10.507 5.249 1.00 89.38 201 TYR A C 1
ATOM 1564 O O . TYR A 1 201 ? 2.974 -11.581 5.622 1.00 89.38 201 TYR A O 1
ATOM 1572 N N . LEU A 1 202 ? 3.305 -9.372 5.924 1.00 94.44 202 LEU A N 1
ATOM 1573 C CA . LEU A 1 202 ? 2.526 -9.256 7.143 1.00 94.44 202 LEU A CA 1
ATOM 1574 C C . LEU A 1 202 ? 1.268 -8.446 6.866 1.00 94.44 202 LEU A C 1
ATOM 1576 O O . LEU A 1 202 ? 1.334 -7.336 6.335 1.00 94.44 202 LEU A O 1
ATOM 1580 N N . LEU A 1 203 ? 0.131 -8.991 7.287 1.00 96.75 203 LEU A N 1
ATOM 1581 C CA . LEU A 1 203 ? -1.120 -8.262 7.386 1.00 96.75 203 LEU A CA 1
ATOM 1582 C C . LEU A 1 203 ? -1.375 -7.905 8.851 1.00 96.75 203 LEU A C 1
ATOM 1584 O O . LEU A 1 203 ? -1.738 -8.756 9.669 1.00 96.75 203 LEU A O 1
ATOM 1588 N N . LEU A 1 204 ? -1.180 -6.637 9.181 1.00 98.00 204 LEU A N 1
ATOM 1589 C CA . LEU A 1 204 ? -1.312 -6.090 10.522 1.00 98.00 204 LEU A CA 1
ATOM 1590 C C . LEU A 1 204 ? -2.683 -5.434 10.706 1.00 98.00 204 LEU A C 1
ATOM 1592 O O . LEU A 1 204 ? -3.173 -4.722 9.826 1.00 98.00 204 LEU A O 1
ATOM 1596 N N . ASP A 1 205 ? -3.295 -5.648 11.867 1.00 97.56 205 ASP A N 1
ATOM 1597 C CA . ASP A 1 205 ? -4.417 -4.824 12.316 1.00 97.56 205 ASP A CA 1
ATOM 1598 C C . ASP A 1 205 ? -3.936 -3.565 13.057 1.00 97.56 205 ASP A C 1
ATOM 1600 O O . ASP A 1 205 ? -2.744 -3.354 13.291 1.00 97.56 205 ASP A O 1
ATOM 1604 N N . ARG A 1 206 ? -4.883 -2.720 13.470 1.00 96.25 206 ARG A N 1
ATOM 1605 C CA . ARG A 1 206 ? -4.596 -1.465 14.178 1.00 96.25 206 ARG A CA 1
ATOM 1606 C C . ARG A 1 206 ? -3.911 -1.656 15.540 1.00 96.25 206 ARG A C 1
ATOM 1608 O O . ARG A 1 206 ? -3.225 -0.745 15.993 1.00 96.25 206 ARG A O 1
ATOM 1615 N N . SER A 1 207 ? -4.077 -2.809 16.191 1.00 97.12 207 SER A N 1
ATOM 1616 C CA . SER A 1 207 ? -3.365 -3.129 17.438 1.00 97.12 207 SER A CA 1
ATOM 1617 C C . SER A 1 207 ? -1.906 -3.529 17.192 1.00 97.12 207 SER A C 1
ATOM 1619 O O . SER A 1 207 ? -1.114 -3.613 18.129 1.00 97.12 207 SER A O 1
ATOM 1621 N N . GLY A 1 208 ? -1.544 -3.768 15.929 1.00 97.12 208 GLY A N 1
ATOM 1622 C CA . GLY A 1 208 ? -0.272 -4.348 15.526 1.00 97.12 208 GLY A CA 1
ATOM 1623 C C . GLY A 1 208 ? -0.254 -5.869 15.607 1.00 97.12 208 GLY A C 1
ATOM 1624 O O . GLY A 1 208 ? 0.819 -6.465 15.501 1.00 97.12 208 GLY A O 1
ATOM 1625 N N . SER A 1 209 ? -1.400 -6.519 15.779 1.00 97.69 209 SER A N 1
ATOM 1626 C CA . SER A 1 209 ? -1.458 -7.975 15.727 1.00 97.69 209 SER A CA 1
ATOM 1627 C C . SER A 1 209 ? -1.344 -8.443 14.277 1.00 97.69 209 SER A C 1
ATOM 1629 O O . SER A 1 209 ? -1.952 -7.867 13.372 1.00 97.69 209 SER A O 1
ATOM 1631 N N . VAL A 1 210 ? -0.552 -9.493 14.050 1.00 97.25 210 VAL A N 1
ATOM 1632 C CA . VAL A 1 210 ? -0.450 -10.150 12.741 1.00 97.25 210 VAL A CA 1
ATOM 1633 C C . VAL A 1 210 ? -1.701 -11.003 12.549 1.00 97.25 210 VAL A C 1
ATOM 1635 O O . VAL A 1 210 ? -1.894 -12.005 13.230 1.00 97.25 210 VAL A O 1
ATOM 1638 N N . THR A 1 211 ? -2.564 -10.587 11.629 1.00 96.81 211 THR A N 1
ATOM 1639 C CA . THR A 1 211 ? -3.835 -11.264 11.311 1.00 96.81 211 THR A CA 1
ATOM 1640 C C . THR A 1 211 ? -3.709 -12.260 10.165 1.00 96.81 211 THR A C 1
ATOM 1642 O O . THR A 1 211 ? -4.577 -13.114 9.985 1.00 96.81 211 THR A O 1
ATOM 1645 N N . TRP A 1 212 ? -2.638 -12.143 9.384 1.00 96.25 212 TRP A N 1
ATOM 1646 C CA . TRP A 1 212 ? -2.216 -13.095 8.368 1.00 96.25 212 TRP A CA 1
ATOM 1647 C C . TRP A 1 212 ? -0.738 -12.852 8.040 1.00 96.25 212 TRP A C 1
ATOM 1649 O O . TRP A 1 212 ? -0.258 -11.720 8.132 1.00 96.25 212 TRP A O 1
ATOM 1659 N N . SER A 1 213 ? -0.032 -13.911 7.654 1.00 92.69 213 SER A N 1
ATOM 1660 C CA . SER A 1 213 ? 1.321 -13.830 7.112 1.00 92.69 213 SER A CA 1
ATOM 1661 C C . SER A 1 213 ? 1.461 -14.814 5.962 1.00 92.69 213 SER A C 1
ATOM 1663 O O . SER A 1 213 ? 0.984 -15.947 6.067 1.00 92.69 213 SER A O 1
ATOM 1665 N N . ALA A 1 214 ? 2.163 -14.421 4.903 1.00 86.06 214 ALA A N 1
ATOM 1666 C CA . ALA A 1 214 ? 2.749 -15.415 4.013 1.00 86.06 214 ALA A CA 1
ATOM 1667 C C . ALA A 1 214 ? 3.885 -16.130 4.761 1.00 86.06 214 ALA A C 1
ATOM 1669 O O . ALA A 1 214 ? 4.527 -15.528 5.626 1.00 86.06 214 ALA A O 1
ATOM 1670 N N . ALA A 1 215 ? 4.140 -17.399 4.433 1.00 75.50 215 ALA A N 1
ATOM 1671 C CA . ALA A 1 215 ? 5.43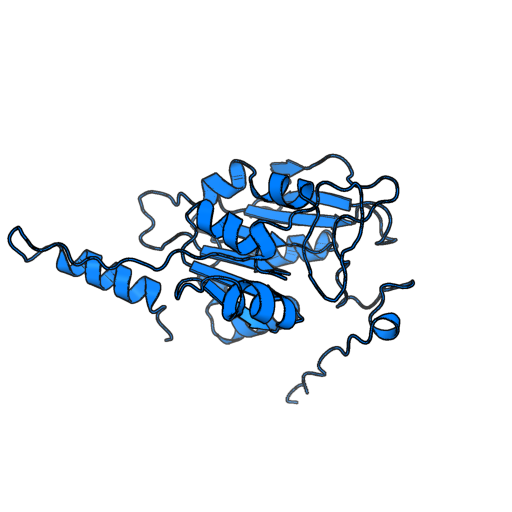7 -17.990 4.746 1.00 75.50 215 ALA A CA 1
ATOM 1672 C C . ALA A 1 215 ? 6.532 -17.188 4.031 1.00 75.50 215 ALA A C 1
ATOM 1674 O O . ALA A 1 215 ? 6.248 -16.468 3.071 1.00 75.50 215 ALA A O 1
ATOM 1675 N N . ASP A 1 216 ? 7.768 -17.332 4.496 1.00 70.69 216 ASP A N 1
ATOM 1676 C CA . ASP A 1 216 ? 8.900 -16.617 3.928 1.00 70.69 216 ASP A CA 1
ATOM 1677 C C . ASP A 1 216 ? 8.933 -16.716 2.400 1.00 70.69 216 ASP A C 1
ATOM 1679 O O . ASP A 1 216 ? 9.065 -17.799 1.823 1.00 70.69 216 ASP A O 1
ATOM 1683 N N . VAL A 1 217 ? 8.812 -15.562 1.757 1.00 62.12 217 VAL A N 1
ATOM 1684 C CA . VAL A 1 217 ? 8.862 -15.410 0.310 1.00 62.12 217 VAL A CA 1
ATOM 1685 C C . VAL A 1 217 ? 10.282 -15.031 -0.081 1.00 62.12 217 VAL A C 1
ATOM 1687 O O . VAL A 1 217 ? 10.859 -14.062 0.415 1.00 62.12 217 VAL A O 1
ATOM 1690 N N . GLY A 1 218 ? 10.846 -15.845 -0.972 1.00 54.25 218 GLY A N 1
ATOM 1691 C CA . GLY A 1 218 ? 12.209 -15.709 -1.462 1.00 54.25 218 GLY A CA 1
ATOM 1692 C C . GLY A 1 218 ? 13.217 -16.530 -0.663 1.00 54.25 218 GLY A C 1
ATOM 1693 O O . GLY A 1 218 ? 13.644 -16.144 0.417 1.00 54.25 218 GLY A O 1
ATOM 1694 N N . ALA A 1 219 ? 13.649 -17.659 -1.229 1.00 40.44 219 ALA A N 1
ATOM 1695 C CA . ALA A 1 219 ? 14.846 -18.356 -0.751 1.00 40.44 219 ALA A CA 1
ATOM 1696 C C . ALA A 1 219 ? 16.137 -17.635 -1.199 1.00 40.44 219 ALA A C 1
ATOM 1698 O O . ALA A 1 219 ? 17.155 -17.751 -0.529 1.00 40.44 219 ALA A O 1
ATOM 1699 N N . TRP A 1 220 ? 16.069 -16.892 -2.315 1.00 42.41 220 TRP A N 1
ATOM 1700 C CA . TRP A 1 220 ? 17.142 -16.086 -2.932 1.00 42.41 220 TRP A CA 1
ATOM 1701 C C . TRP A 1 220 ? 16.576 -14.918 -3.769 1.00 42.41 220 TRP A C 1
ATOM 1703 O O . TRP A 1 220 ? 17.255 -14.341 -4.616 1.00 42.41 220 TRP A O 1
ATOM 1713 N N . SER A 1 221 ? 15.297 -14.603 -3.567 1.00 49.00 221 SER A N 1
ATOM 1714 C CA . SER A 1 221 ? 14.446 -13.906 -4.528 1.00 49.00 221 SER A CA 1
ATOM 1715 C C . SER A 1 221 ? 13.700 -12.791 -3.817 1.00 49.00 221 SER A C 1
ATOM 1717 O O . SER A 1 221 ? 12.637 -13.012 -3.247 1.00 49.00 221 SER A O 1
ATOM 1719 N N . VAL A 1 222 ? 14.270 -11.595 -3.807 1.00 50.50 222 VAL A N 1
ATOM 1720 C CA . VAL A 1 222 ? 13.589 -10.425 -3.250 1.00 50.50 222 VAL A CA 1
ATOM 1721 C C . VAL A 1 222 ? 12.445 -10.058 -4.212 1.00 50.50 222 VAL A C 1
ATOM 1723 O O . VAL A 1 222 ? 12.645 -9.884 -5.410 1.00 50.50 222 VAL A O 1
ATOM 1726 N N . GLN A 1 223 ? 11.207 -10.058 -3.717 1.00 53.84 223 GLN A N 1
ATOM 1727 C CA . GLN A 1 223 ? 10.024 -9.845 -4.567 1.00 53.84 223 GLN A CA 1
ATOM 1728 C C . GLN A 1 223 ? 9.725 -8.362 -4.796 1.00 53.84 223 GLN A C 1
ATOM 1730 O O . GLN A 1 223 ? 9.067 -8.010 -5.774 1.00 53.84 223 GLN A O 1
ATOM 1735 N N . PHE A 1 224 ? 10.252 -7.495 -3.933 1.00 57.78 224 PHE A N 1
ATOM 1736 C CA . PHE A 1 224 ? 10.101 -6.053 -4.052 1.00 57.78 224 PHE A CA 1
ATOM 1737 C C . PHE A 1 224 ? 11.406 -5.309 -3.924 1.00 57.78 224 PHE A C 1
ATOM 1739 O O . PHE A 1 224 ? 12.376 -5.798 -3.355 1.00 57.78 224 PHE A O 1
ATOM 1746 N N . GLN A 1 225 ? 11.394 -4.061 -4.372 1.00 63.97 225 GLN A N 1
ATOM 1747 C CA . GLN A 1 225 ? 12.472 -3.156 -4.037 1.00 63.97 225 GLN A CA 1
ATOM 1748 C C . GLN A 1 225 ? 12.594 -3.014 -2.503 1.00 63.97 225 GLN A C 1
ATOM 1750 O O . GLN A 1 225 ? 11.601 -3.097 -1.777 1.00 63.97 225 GLN A O 1
ATOM 1755 N N . PRO A 1 226 ? 13.818 -2.864 -1.988 1.00 62.19 226 PRO A N 1
ATOM 1756 C CA . PRO A 1 226 ? 14.069 -2.463 -0.607 1.00 62.19 226 PRO A CA 1
ATOM 1757 C C . PRO A 1 226 ? 13.551 -1.042 -0.353 1.00 62.19 226 PRO A C 1
ATOM 1759 O O . PRO A 1 226 ? 13.457 -0.222 -1.267 1.00 62.19 226 PRO A O 1
ATOM 1762 N N . ASP A 1 227 ? 13.344 -0.695 0.910 1.00 64.75 227 ASP A N 1
ATOM 1763 C CA . ASP A 1 227 ? 13.232 0.703 1.314 1.00 64.75 227 ASP A CA 1
ATOM 1764 C C . ASP A 1 227 ? 14.576 1.441 1.147 1.00 64.75 227 ASP A C 1
ATOM 1766 O O . ASP A 1 227 ? 15.485 1.348 1.977 1.00 64.75 227 ASP A O 1
ATOM 1770 N N . VAL A 1 228 ? 14.691 2.205 0.059 1.00 64.44 228 VAL A N 1
ATOM 1771 C CA . VAL A 1 228 ? 15.889 2.983 -0.297 1.00 64.44 228 VAL A CA 1
ATOM 1772 C C . VAL A 1 228 ? 16.121 4.211 0.594 1.00 64.44 228 VAL A C 1
ATOM 1774 O O . VAL A 1 228 ? 17.156 4.867 0.465 1.00 64.44 228 VAL A O 1
ATOM 1777 N N . THR A 1 229 ? 15.191 4.543 1.498 1.00 62.91 229 THR A N 1
ATOM 1778 C CA . THR A 1 229 ? 15.295 5.726 2.372 1.00 62.91 229 THR A CA 1
ATOM 1779 C C . THR A 1 229 ? 16.052 5.463 3.676 1.00 62.91 229 THR A C 1
ATOM 1781 O O . THR A 1 229 ? 16.424 6.418 4.370 1.00 62.91 229 THR A O 1
ATOM 1784 N N . GLN A 1 230 ? 16.330 4.192 3.993 1.00 61.12 230 GLN A N 1
ATOM 1785 C CA . GLN A 1 230 ? 16.986 3.787 5.236 1.00 61.12 230 GLN A CA 1
ATOM 1786 C C . GLN A 1 230 ? 18.514 3.900 5.172 1.00 61.12 230 GLN A C 1
ATOM 1788 O O . GLN A 1 230 ? 19.156 3.605 4.166 1.00 61.12 230 GLN A O 1
ATOM 1793 N N . GLY A 1 231 ? 19.119 4.296 6.298 1.00 54.84 231 GLY A N 1
ATOM 1794 C CA . GLY A 1 231 ? 20.560 4.559 6.395 1.00 54.84 231 GLY A CA 1
ATOM 1795 C C . GLY A 1 231 ? 21.465 3.321 6.378 1.00 54.84 231 GLY A C 1
ATOM 1796 O O . GLY A 1 231 ? 22.677 3.467 6.265 1.00 54.84 231 GLY A O 1
ATOM 1797 N N . THR A 1 232 ? 20.914 2.110 6.490 1.00 53.44 232 THR A N 1
ATOM 1798 C CA . THR A 1 232 ? 21.676 0.850 6.599 1.00 53.44 232 THR A CA 1
ATOM 1799 C C . THR A 1 232 ? 21.650 0.035 5.312 1.00 53.44 232 THR A C 1
ATOM 1801 O O . THR A 1 232 ? 21.520 -1.187 5.340 1.00 53.44 232 THR A O 1
ATOM 1804 N N . CYS A 1 233 ? 21.742 0.704 4.167 1.00 52.66 233 CYS A N 1
ATOM 1805 C CA . CYS A 1 233 ? 21.791 0.011 2.894 1.00 52.66 233 CYS A CA 1
ATOM 1806 C C . CYS A 1 233 ? 23.220 -0.468 2.578 1.00 52.66 233 CYS A C 1
ATOM 1808 O O . CYS A 1 233 ? 24.147 0.341 2.512 1.00 52.66 233 CYS A O 1
ATOM 1810 N N . SER A 1 234 ? 23.387 -1.767 2.315 1.00 49.91 234 SER A N 1
ATOM 1811 C CA . SER A 1 234 ? 24.604 -2.371 1.757 1.00 49.91 234 SER A CA 1
ATOM 1812 C C . SER A 1 234 ? 24.292 -3.159 0.470 1.00 49.91 234 SER A C 1
ATOM 1814 O O . SER A 1 234 ? 23.261 -3.819 0.378 1.00 49.91 234 SER A O 1
ATOM 1816 N N . GLY A 1 235 ? 25.170 -3.082 -0.543 1.00 53.91 235 GLY A N 1
ATOM 1817 C CA . GLY A 1 235 ? 25.059 -3.837 -1.807 1.00 53.91 235 GLY A CA 1
ATOM 1818 C C . GLY A 1 235 ? 24.674 -3.017 -3.052 1.00 53.91 235 GLY A C 1
ATOM 1819 O O . GLY A 1 235 ? 24.576 -1.791 -3.010 1.00 53.91 235 GLY A O 1
ATOM 1820 N N . TYR A 1 236 ? 24.464 -3.713 -4.180 1.00 49.22 236 TYR A N 1
ATOM 1821 C CA . TYR A 1 236 ? 24.173 -3.120 -5.503 1.00 49.22 236 TYR A CA 1
ATOM 1822 C C . TYR A 1 236 ? 22.903 -2.260 -5.545 1.00 49.22 236 TYR A C 1
ATOM 1824 O O . TYR A 1 236 ? 22.741 -1.448 -6.447 1.00 49.22 236 TYR A O 1
ATOM 1832 N N . TRP A 1 237 ? 22.008 -2.422 -4.572 1.00 51.31 237 TRP A N 1
ATOM 1833 C CA . TRP A 1 237 ? 20.682 -1.813 -4.582 1.00 51.31 237 TRP A CA 1
ATOM 1834 C C . TRP A 1 237 ? 20.577 -0.505 -3.783 1.00 51.31 237 TRP A C 1
ATOM 1836 O O . TRP A 1 237 ? 19.484 0.037 -3.615 1.00 51.31 237 TRP A O 1
ATOM 1846 N N . CYS A 1 238 ? 21.701 0.024 -3.298 1.00 52.72 238 CYS A N 1
ATOM 1847 C CA . CYS A 1 238 ? 21.707 1.185 -2.416 1.00 52.72 238 CYS A CA 1
ATOM 1848 C C . CYS A 1 238 ? 21.624 2.530 -3.106 1.00 52.72 238 CYS A C 1
ATOM 1850 O O . CYS A 1 238 ? 22.032 2.685 -4.254 1.00 52.72 238 CYS A O 1
ATOM 1852 N N . ALA A 1 239 ? 21.156 3.531 -2.352 1.00 47.91 239 ALA A N 1
ATOM 1853 C CA . ALA A 1 239 ? 20.991 4.897 -2.833 1.00 47.91 239 ALA A CA 1
ATOM 1854 C C . ALA A 1 239 ? 22.220 5.453 -3.594 1.00 47.91 239 ALA A C 1
ATOM 1856 O O . ALA A 1 239 ? 22.024 5.993 -4.685 1.00 47.91 239 ALA A O 1
ATOM 1857 N N . PRO A 1 240 ? 23.480 5.243 -3.139 1.00 46.75 240 PRO A N 1
ATOM 1858 C CA . PRO A 1 240 ? 24.666 5.674 -3.888 1.00 46.75 240 PRO A CA 1
ATOM 1859 C C . PRO A 1 240 ? 24.927 4.868 -5.170 1.00 46.75 240 PRO A C 1
ATOM 1861 O O . PRO A 1 240 ? 25.489 5.406 -6.118 1.00 46.75 240 PRO A O 1
ATOM 1864 N N . PHE A 1 241 ? 24.533 3.591 -5.208 1.00 41.69 241 PHE A N 1
ATOM 1865 C CA . PHE A 1 241 ? 24.780 2.682 -6.334 1.00 41.69 241 PHE A CA 1
ATOM 1866 C C . PHE A 1 241 ? 23.712 2.784 -7.434 1.00 41.69 241 PHE A C 1
ATOM 1868 O O . PHE A 1 241 ? 24.008 2.505 -8.591 1.00 41.69 241 PHE A O 1
ATOM 1875 N N . ASN A 1 242 ? 22.514 3.273 -7.101 1.00 50.12 242 ASN A N 1
ATOM 1876 C CA . ASN A 1 242 ? 21.381 3.381 -8.025 1.00 50.12 242 ASN A CA 1
ATOM 1877 C C . ASN A 1 242 ? 21.000 4.823 -8.407 1.00 50.12 242 ASN A C 1
ATOM 1879 O O . ASN A 1 242 ? 19.978 5.046 -9.052 1.00 50.12 242 ASN A O 1
ATOM 1883 N N . GLY A 1 243 ? 21.808 5.818 -8.023 1.00 49.16 243 GLY A N 1
ATOM 1884 C CA . GLY A 1 243 ? 21.573 7.221 -8.385 1.00 49.16 243 GLY A CA 1
ATOM 1885 C C . GLY A 1 243 ? 20.408 7.892 -7.645 1.00 49.16 243 GLY A C 1
ATOM 1886 O O . GLY A 1 243 ? 20.008 8.996 -8.021 1.00 49.16 243 GLY A O 1
ATOM 1887 N N . PHE A 1 244 ? 19.883 7.273 -6.583 1.00 53.34 244 PHE A N 1
ATOM 1888 C CA . PHE A 1 244 ? 18.852 7.875 -5.742 1.00 53.34 244 PHE A CA 1
ATOM 1889 C C . PHE A 1 244 ? 19.461 9.008 -4.909 1.00 53.34 244 PHE A C 1
ATOM 1891 O O . PHE A 1 244 ? 20.314 8.791 -4.048 1.00 53.34 244 PHE A O 1
ATOM 1898 N N . LYS A 1 245 ? 19.014 10.242 -5.149 1.00 56.94 245 LYS A N 1
ATOM 1899 C CA . LYS A 1 245 ? 19.363 11.396 -4.313 1.00 56.94 245 LYS A CA 1
ATOM 1900 C C . LYS A 1 245 ? 18.220 11.640 -3.340 1.00 56.94 245 LYS A C 1
ATOM 1902 O O . LYS A 1 245 ? 17.176 12.117 -3.779 1.00 56.94 245 LYS A O 1
ATOM 1907 N N . LYS A 1 246 ? 18.411 11.356 -2.041 1.00 56.94 246 LYS A N 1
ATOM 1908 C CA . LYS A 1 246 ? 17.448 11.783 -1.008 1.00 56.94 246 LYS A CA 1
ATOM 1909 C C . LYS A 1 246 ? 17.275 13.297 -1.169 1.00 56.94 246 LYS A C 1
ATOM 1911 O O . LYS A 1 246 ? 18.273 14.020 -1.111 1.00 56.94 246 LYS A O 1
ATOM 1916 N N . LYS A 1 247 ? 16.060 13.778 -1.473 1.00 57.59 247 LYS A N 1
ATOM 1917 C CA . LYS A 1 247 ? 15.816 15.225 -1.561 1.00 57.59 247 LYS A CA 1
ATOM 1918 C C . LYS A 1 247 ? 16.172 15.793 -0.192 1.00 57.59 247 LYS A C 1
ATOM 1920 O O . LYS A 1 247 ? 15.585 15.409 0.814 1.00 57.59 247 LYS A O 1
ATOM 1925 N N . VAL A 1 248 ? 17.189 16.651 -0.144 1.00 56.16 248 VAL A N 1
ATOM 1926 C CA . VAL A 1 248 ? 17.544 17.355 1.086 1.00 56.16 248 VAL A CA 1
ATOM 1927 C C . VAL A 1 248 ? 16.428 18.359 1.317 1.00 56.16 248 VAL A C 1
ATOM 1929 O O . VAL A 1 248 ? 16.417 19.432 0.717 1.00 56.16 248 VAL A O 1
ATOM 1932 N N . VAL A 1 249 ? 15.447 17.987 2.135 1.00 52.06 249 VAL A N 1
ATOM 1933 C CA . VAL A 1 249 ? 14.471 18.951 2.629 1.00 52.06 249 VAL A CA 1
ATOM 1934 C C . VAL A 1 249 ? 15.255 19.872 3.553 1.00 52.06 249 VAL A C 1
ATOM 1936 O O . VAL A 1 249 ? 15.727 19.460 4.614 1.00 52.06 249 VAL A O 1
ATOM 1939 N N . ALA A 1 250 ? 15.494 21.103 3.102 1.00 48.59 250 ALA A N 1
ATOM 1940 C CA . ALA A 1 250 ? 16.096 22.122 3.940 1.00 48.59 250 ALA A CA 1
ATOM 1941 C C . ALA A 1 250 ? 15.172 22.314 5.145 1.00 48.59 250 ALA A C 1
ATOM 1943 O O . ALA A 1 250 ? 14.082 22.872 5.008 1.00 48.59 250 ALA A O 1
ATOM 1944 N N . ARG A 1 251 ? 15.581 21.812 6.316 1.00 42.88 251 ARG A N 1
ATOM 1945 C CA . ARG A 1 251 ? 14.886 22.109 7.566 1.00 42.88 251 ARG A CA 1
ATOM 1946 C C . ARG A 1 251 ? 14.863 23.625 7.702 1.00 42.88 251 ARG A C 1
ATOM 1948 O O . ARG A 1 251 ? 15.922 24.246 7.778 1.00 42.88 251 ARG A O 1
ATOM 1955 N N . LYS A 1 252 ? 13.667 24.215 7.691 1.00 41.66 252 LYS A N 1
ATOM 1956 C CA . LYS A 1 252 ? 13.496 25.583 8.175 1.00 41.66 252 LYS A CA 1
ATOM 1957 C C . LYS A 1 252 ? 13.883 25.555 9.652 1.00 41.66 252 LYS A C 1
ATOM 1959 O O . LYS A 1 252 ? 13.210 24.896 10.440 1.00 41.66 252 LYS A O 1
ATOM 1964 N N . VAL A 1 253 ? 15.031 26.155 9.954 1.00 45.66 253 VAL A N 1
ATOM 1965 C CA . VAL A 1 253 ? 15.504 26.425 11.318 1.00 45.66 253 VAL A CA 1
ATOM 1966 C C . VAL A 1 253 ? 14.697 27.581 11.886 1.00 45.66 253 VAL A C 1
ATOM 1968 O O . VAL A 1 253 ? 14.454 28.538 11.114 1.00 45.66 253 VAL A O 1
#

pLDDT: mean 77.6, std 19.92, range [32.97, 98.31]

Radius of gyration: 18.8 Å; chains: 1; bounding box: 64×45×39 Å

Foldseek 3Di:
DPDQPLLVVLVVVVVVVVDDDDDDDPPPPQDQFKWQCLVVAACDFFDDCPPQALHFHPVLLVVLLDVLNLVLQVFDPPDPDGAEEEAASCFRVNSVNSNVVSNHQAYEYEHLDPNNVCVTGVVNIDDGSNYHYDNDHPVVVVVVCVVVVVLQQAHLEYEYQAEDALVVQLVCLSRHGP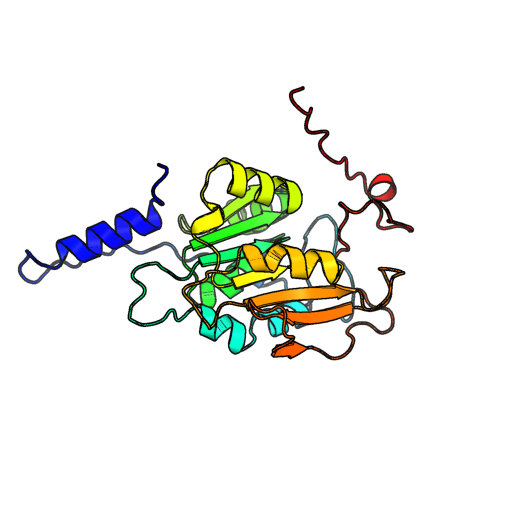RGQSRWYWHFHQPDPLRQAWTKIFIATSVRDGPDIDDIDHNRHRRHQHPQVDPPDDDCRHCVNPVNDDPPPPPPD

Sequence (253 aa):
MVINVCVLRQLDNALAEDTAQPNTQPKTSHSSFHSSGYTLRENTNSFTASRDTNISPGEAYDVINHPQIRAAASPPPSSTLPPRALDVGCGAGVSTEFLWNMGFRDIDAIDWSGEAWRRFVVEGGRESECVRFTETDDESFVEALEESGLSSVGYDVIVYNFAVNERKARSMLKYLRASNPSSRLLAPVNTQPDYWQKQSYLLLDRSGSVTWSAADVGAWSVQFQPDVTQGTCSGYWCAPFNGFKKKVVARKV

InterPro domains:
  IPR029063 S-adenosyl-L-methionine-dependent methyltransferase superfamily [G3DSA:3.40.50.150] (59-215)
  IPR029063 S-adenosyl-L-methionine-dependent methyl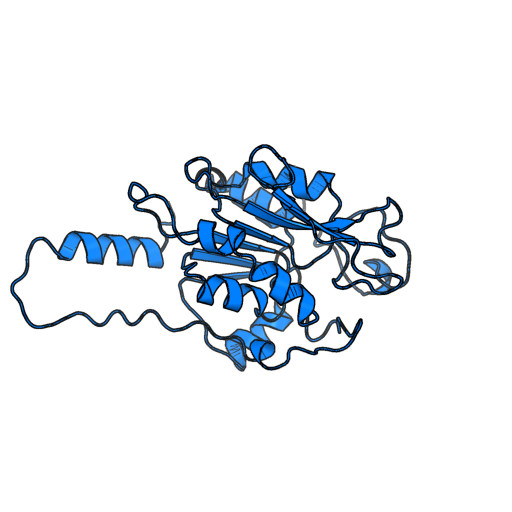transferase superfamily [SSF53335] (83-196)

Organism: NCBI:txid722753

Secondary structure (DSSP, 8-state):
----HHHHHHHHHHHHTTS--SS------PPPPB-GGGG-----SS----TTT----HHHHHHHT-HHHHHHTS--TT--SPPEEEEET-TTSHHHHHHHHHT--EEEEEES-THHHIIIIIISSB--TTEEEEES-HHHHHHHHHHTTGGGG-BSEEEESSBB-HHHHHHGGGGB-TT-TT-EEEEEEESSSSTTS-EEEEEE-TT--EEEEPPPB-SS---S-B-TTSTT--STTSTTTTT----------